Protein AF-0000000080322416 (afdb_homodimer)

Secondary structure (DSSP, 8-state):
-GGGG-SEE-EEEEEE-SSSEEEEEES-EEEEETTTTEEEEEEETT-HHHHHHHHH-EEEEE--BGGGHHHHHHHHHS-TTTS-GGGG--S-EE--SSSSSPEETTSSEEEEEEEEEEEEETTEEEEEEEEEEEEE-TTEETTEE-TTT--BEEE-SSTT-EEEB-S--B--/-GGGG-SEE-EEEEEE-SSSEEEEEES-EEEEETTTTEEEEEEETT-HHHHHHHHH-EEEEE--BGGGHHHHHHHHHS-TTTS-GGGG--S-EE--SSSSSPEETTSSEEEEEEEEEEEEETTEEEEEEEEEEEEE-TTEETTEE-TTT--BEEE-SSTT-EEEB-S--B--

Nearest PDB structures (foldseek):
  1eje-assembly1_A-2  TM=9.180E-01  e=2.761E-16  Methanothermobacter thermautotrophicus
  3zoh-assembly1_C  TM=9.288E-01  e=2.931E-14  Thermus thermophilus HB27
  2d5m-assembly1_A-2  TM=8.846E-01  e=5.107E-14  Nitratidesulfovibrio vulgaris str. 'Miyazaki F'
  3e4v-assembly1_B  TM=8.819E-01  e=1.083E-12  Methylobacillus flagellatus KT
  3fge-assembly1_A-2  TM=8.839E-01  e=1.689E-12  Shewanella frigidimarina NCIMB 400

Solvent-accessible surface area (backbone atoms only — not comparable to full-atom values): 17293 Å² total; per-residue (Å²): 119,69,35,67,67,38,50,35,49,38,33,34,39,20,18,45,30,72,92,54,50,42,57,30,44,42,54,34,55,30,59,40,22,77,55,62,41,26,34,34,39,44,35,47,67,84,40,58,58,43,57,42,28,70,72,69,38,27,32,18,46,27,33,42,38,58,92,42,38,56,43,44,48,48,29,56,73,48,58,64,79,82,37,69,49,55,76,76,36,85,69,49,77,38,80,42,91,87,47,62,16,22,34,49,68,83,30,38,26,33,37,32,23,38,55,74,47,78,44,87,32,68,52,13,36,34,39,33,23,38,56,77,45,74,50,68,40,86,46,40,59,94,38,36,49,40,47,72,84,42,45,47,25,22,33,40,52,70,83,70,38,23,28,26,51,37,60,57,74,43,67,105,118,69,36,65,67,38,50,36,50,39,33,34,39,19,17,49,30,72,92,55,50,41,58,30,42,43,55,33,56,31,59,38,22,78,55,61,41,26,33,34,40,44,35,47,65,86,40,57,56,43,56,40,28,70,73,67,38,26,31,18,48,28,34,41,38,60,92,41,38,56,44,44,48,47,30,57,72,47,58,62,78,81,37,69,48,54,77,77,38,86,69,47,78,37,80,41,90,86,46,61,15,22,35,51,69,81,29,39,28,31,38,32,24,38,55,76,46,77,42,86,32,68,50,14,36,34,38,33,22,38,55,78,45,74,50,70,38,86,46,40,59,93,37,36,50,40,48,74,84,41,45,48,25,21,33,39,53,72,83,70,36,23,29,26,52,37,60,56,75,43,66,105

Structure (mmCIF, N/CA/C/O backbone):
data_AF-0000000080322416-model_v1
#
loop_
_entity.id
_entity.type
_entity.pdbx_description
1 polymer 'Flavin reductase like domain-containing protein'
#
loop_
_atom_site.group_PDB
_atom_site.id
_atom_site.type_symbol
_atom_site.label_atom_id
_atom_site.label_alt_id
_atom_site.label_comp_id
_atom_site.label_asym_id
_atom_site.label_entity_id
_atom_site.label_seq_id
_atom_site.pdbx_PDB_ins_code
_atom_site.Cartn_x
_atom_site.Cartn_y
_atom_site.Cartn_z
_atom_site.occupancy
_atom_site.B_iso_or_equiv
_atom_site.auth_seq_id
_atom_site.auth_comp_id
_atom_site.auth_asym_id
_atom_site.auth_atom_id
_atom_site.pdbx_PDB_model_num
ATOM 1 N N . MET A 1 1 ? 0.467 1.138 -16.062 1 93.38 1 MET A N 1
ATOM 2 C CA . MET A 1 1 ? 0.912 -0.128 -15.492 1 93.38 1 MET A CA 1
ATOM 3 C C . MET A 1 1 ? 0.629 -0.172 -13.992 1 93.38 1 MET A C 1
ATOM 5 O O . MET A 1 1 ? 0.191 -1.198 -13.469 1 93.38 1 MET A O 1
ATOM 9 N N . LEU A 1 2 ? 0.622 1 -13.297 1 97.44 2 LEU A N 1
ATOM 10 C CA . LEU A 1 2 ? 0.475 1 -11.844 1 97.44 2 LEU A CA 1
ATOM 11 C C . LEU A 1 2 ? -0.996 0.958 -11.445 1 97.44 2 LEU A C 1
ATOM 13 O O . LEU A 1 2 ? -1.325 0.625 -10.305 1 97.44 2 LEU A O 1
ATOM 17 N N . GLY A 1 3 ? -1.865 1.332 -12.469 1 97.75 3 GLY A N 1
ATOM 18 C CA . GLY A 1 3 ? -3.299 1.312 -12.219 1 97.75 3 GLY A CA 1
ATOM 19 C C . GLY A 1 3 ? -3.82 -0.066 -11.859 1 97.75 3 GLY A C 1
ATOM 20 O O . GLY A 1 3 ? -4.863 -0.191 -11.211 1 97.75 3 GLY A O 1
ATOM 21 N N . TYR A 1 4 ? -3.1 -1.123 -12.172 1 98.56 4 TYR A N 1
ATOM 22 C CA . TYR A 1 4 ? -3.514 -2.502 -11.938 1 98.56 4 TYR A CA 1
ATOM 23 C C . TYR A 1 4 ? -3.406 -2.863 -10.461 1 98.56 4 TYR A C 1
ATOM 25 O O . TYR A 1 4 ? -3.916 -3.902 -10.031 1 98.56 4 TYR A O 1
ATOM 33 N N . LEU A 1 5 ? -2.801 -1.965 -9.648 1 98.75 5 LEU A N 1
ATOM 34 C CA . LEU A 1 5 ? -2.689 -2.207 -8.211 1 98.75 5 LEU A CA 1
ATOM 35 C C . LEU A 1 5 ? -3.795 -1.483 -7.449 1 98.75 5 LEU A C 1
ATOM 37 O O . LEU A 1 5 ? -3.938 -1.657 -6.238 1 98.75 5 LEU A O 1
ATOM 41 N N . TYR A 1 6 ? -4.574 -0.68 -8.07 1 98.69 6 TYR A N 1
ATOM 42 C CA . TYR A 1 6 ? -5.633 0.093 -7.434 1 98.69 6 TYR A CA 1
ATOM 43 C C . TYR A 1 6 ? -6.906 -0.733 -7.305 1 98.69 6 TYR A C 1
ATOM 45 O O . TYR A 1 6 ? -7.094 -1.717 -8.023 1 98.69 6 TYR A O 1
ATOM 53 N N . PRO A 1 7 ? -7.801 -0.233 -6.422 1 98.75 7 PRO A N 1
ATOM 54 C CA . PRO A 1 7 ? -7.793 0.948 -5.555 1 98.75 7 PRO A CA 1
ATOM 55 C C . PRO A 1 7 ? -6.809 0.823 -4.395 1 98.75 7 PRO A C 1
ATOM 57 O O . PRO A 1 7 ? -6.551 -0.285 -3.918 1 98.75 7 PRO A O 1
ATOM 60 N N . LEU A 1 8 ? -6.266 1.978 -3.918 1 98.81 8 LEU A N 1
ATOM 61 C CA . LEU A 1 8 ? -5.297 1.994 -2.828 1 98.81 8 LEU A CA 1
ATOM 62 C C . LEU A 1 8 ? -5.75 2.934 -1.715 1 98.81 8 LEU A C 1
ATOM 64 O O . LEU A 1 8 ? -6.441 3.92 -1.972 1 98.81 8 LEU A O 1
ATOM 68 N N . ARG A 1 9 ? -5.32 2.652 -0.475 1 98.81 9 ARG A N 1
ATOM 69 C CA . ARG A 1 9 ? -5.508 3.58 0.635 1 98.81 9 ARG A CA 1
ATOM 70 C C . ARG A 1 9 ? -4.84 4.918 0.347 1 98.81 9 ARG A C 1
ATOM 72 O O . ARG A 1 9 ? -3.797 4.969 -0.31 1 98.81 9 ARG A O 1
ATOM 79 N N . THR A 1 10 ? -5.488 5.941 0.848 1 98.88 10 THR A N 1
ATOM 80 C CA . THR A 1 10 ? -4.961 7.293 0.716 1 98.88 10 THR A CA 1
ATOM 81 C C . THR A 1 10 ? -4.652 7.891 2.086 1 98.88 10 THR A C 1
ATOM 83 O O . THR A 1 10 ? -5.457 7.781 3.012 1 98.88 10 THR A O 1
ATOM 86 N N . TYR A 1 11 ? -3.512 8.5 2.209 1 98.94 11 TYR A N 1
ATOM 87 C CA . TYR A 1 11 ? -3.049 9.125 3.445 1 98.94 11 TYR A CA 1
ATOM 88 C C . TYR A 1 11 ? -2.639 10.57 3.209 1 98.94 11 TYR A C 1
ATOM 90 O O . TYR A 1 11 ? -2.617 11.039 2.066 1 98.94 11 TYR A O 1
ATOM 98 N N . LEU A 1 12 ? -2.395 11.273 4.293 1 98.94 12 LEU A N 1
ATOM 99 C CA . LEU A 1 12 ? -1.693 12.555 4.266 1 98.94 12 LEU A CA 1
ATOM 100 C C . LEU A 1 12 ? -0.294 12.422 4.855 1 98.94 12 LEU A C 1
ATOM 102 O O . LEU A 1 12 ? -0.135 11.969 5.992 1 98.94 12 LEU A O 1
ATOM 106 N N . VAL A 1 13 ? 0.703 12.727 4.043 1 98.94 13 VAL A N 1
ATOM 107 C CA . VAL A 1 13 ? 2.074 12.859 4.523 1 98.94 13 VAL A CA 1
ATOM 108 C C . VAL A 1 13 ? 2.342 14.305 4.945 1 98.94 13 VAL A C 1
ATOM 110 O O . VAL A 1 13 ? 2.113 15.234 4.168 1 98.94 13 VAL A O 1
ATOM 113 N N . VAL A 1 14 ? 2.789 14.492 6.16 1 98.88 14 VAL A N 1
ATOM 114 C CA . VAL A 1 14 ? 3.076 15.852 6.625 1 98.88 14 VAL A CA 1
ATOM 115 C C . VAL A 1 14 ? 4.574 16 6.887 1 98.88 14 VAL A C 1
ATOM 117 O O . VAL A 1 14 ? 5.168 15.188 7.605 1 98.88 14 VAL A O 1
ATOM 120 N N . ALA A 1 15 ? 5.18 16.922 6.289 1 98.62 15 ALA A N 1
ATOM 121 C CA . ALA A 1 15 ? 6.566 17.328 6.508 1 98.62 15 ALA A CA 1
ATOM 122 C C . ALA A 1 15 ? 6.633 18.781 7.008 1 98.62 15 ALA A C 1
ATOM 124 O O . ALA A 1 15 ? 5.605 19.453 7.133 1 98.62 15 ALA A O 1
ATOM 125 N N . GLY A 1 16 ? 7.812 19.266 7.355 1 97.94 16 GLY A N 1
ATOM 126 C CA . GLY A 1 16 ? 7.992 20.625 7.852 1 97.94 16 GLY A CA 1
ATOM 127 C C . GLY A 1 16 ? 7.832 20.734 9.359 1 97.94 16 GLY A C 1
ATOM 128 O O . GLY A 1 16 ? 8.203 19.812 10.094 1 97.94 16 GLY A O 1
ATOM 129 N N . THR A 1 17 ? 7.418 22 9.781 1 98.06 17 THR A N 1
ATOM 130 C CA . THR A 1 17 ? 7.273 22.297 11.195 1 98.06 17 THR A CA 1
ATOM 131 C C . THR A 1 17 ? 5.875 22.828 11.5 1 98.06 17 THR A C 1
ATOM 133 O O . THR A 1 17 ? 5.078 23.047 10.586 1 98.06 17 THR A O 1
ATOM 136 N N . ILE A 1 18 ? 5.637 22.938 12.836 1 98 18 ILE A N 1
ATOM 137 C CA . ILE A 1 18 ? 4.32 23.406 13.25 1 98 18 ILE A CA 1
ATOM 138 C C . ILE A 1 18 ? 4.098 24.828 12.711 1 98 18 ILE A C 1
ATOM 140 O O . ILE A 1 18 ? 2.971 25.188 12.367 1 98 18 ILE A O 1
ATOM 144 N N . GLU A 1 19 ? 5.16 25.641 12.547 1 96.56 19 GLU A N 1
ATOM 145 C CA . GLU A 1 19 ? 5.059 27 12.031 1 96.56 19 GLU A CA 1
ATOM 146 C C . GLU A 1 19 ? 4.84 27 10.516 1 96.56 19 GLU A C 1
ATOM 148 O O . GLU A 1 19 ? 4.223 27.922 9.977 1 96.56 19 GLU A O 1
ATOM 153 N N . ASN A 1 20 ? 5.363 25.969 9.812 1 96.5 20 ASN A N 1
ATOM 154 C CA . ASN A 1 20 ? 5.262 25.844 8.359 1 96.5 20 ASN A CA 1
ATOM 155 C C . ASN A 1 20 ? 4.984 24.406 7.938 1 96.5 20 ASN A C 1
ATOM 157 O O . ASN A 1 20 ? 5.828 23.766 7.312 1 96.5 20 ASN A O 1
ATOM 161 N N . PRO A 1 21 ? 3.73 23.969 8.266 1 97.81 21 PRO A N 1
ATOM 162 C CA . PRO A 1 21 ? 3.395 22.594 7.887 1 97.81 21 PRO A CA 1
ATOM 163 C C . PRO A 1 21 ? 3.258 22.422 6.375 1 97.81 21 PRO A C 1
ATOM 165 O O . PRO A 1 21 ? 2.756 23.312 5.691 1 97.81 21 PRO A O 1
ATOM 168 N N . ASN A 1 22 ? 3.713 21.297 5.809 1 97.69 22 ASN A N 1
ATOM 169 C CA . ASN A 1 22 ? 3.568 20.938 4.402 1 97.69 22 ASN A CA 1
ATOM 170 C C . ASN A 1 22 ? 2.922 19.562 4.238 1 97.69 22 ASN A C 1
ATOM 172 O O . ASN A 1 22 ? 3.617 18.562 4.113 1 97.69 22 ASN A O 1
ATOM 176 N N . PRO A 1 23 ? 1.613 19.516 4.137 1 98.38 23 PRO A N 1
ATOM 177 C CA . PRO A 1 23 ? 0.909 18.266 3.896 1 98.38 23 PRO A CA 1
ATOM 178 C C . PRO A 1 23 ? 0.879 17.875 2.42 1 98.38 23 PRO A C 1
ATOM 180 O O . PRO A 1 23 ? 0.892 18.75 1.549 1 98.38 23 PRO A O 1
ATOM 183 N N . MET A 1 24 ? 0.845 16.578 2.148 1 97.94 24 MET A N 1
ATOM 184 C CA . MET A 1 24 ? 0.665 16.047 0.805 1 97.94 24 MET A CA 1
ATOM 185 C C . MET A 1 24 ? -0.16 14.758 0.842 1 97.94 24 MET A C 1
ATOM 187 O O . MET A 1 24 ? 0.008 13.93 1.741 1 97.94 24 MET A O 1
ATOM 191 N N . THR A 1 25 ? -1.046 14.68 -0.118 1 98.38 25 THR A N 1
ATOM 192 C CA . THR A 1 25 ? -1.778 13.43 -0.284 1 98.38 25 THR A CA 1
ATOM 193 C C . THR A 1 25 ? -0.889 12.359 -0.915 1 98.38 25 THR A C 1
ATOM 195 O O . THR A 1 25 ? -0.143 12.641 -1.854 1 98.38 25 THR A O 1
ATOM 198 N N . ALA A 1 26 ? -0.917 11.164 -0.393 1 98.56 26 ALA A N 1
ATOM 199 C CA . ALA A 1 26 ? -0.119 10.062 -0.924 1 98.56 26 ALA A CA 1
ATOM 200 C C . ALA A 1 26 ? -0.879 8.742 -0.837 1 98.56 26 ALA A C 1
ATOM 202 O O . ALA A 1 26 ? -1.434 8.406 0.212 1 98.56 26 ALA A O 1
ATOM 203 N N . ASP A 1 27 ? -0.851 8.016 -1.919 1 98.69 27 ASP A N 1
ATOM 204 C CA . ASP A 1 27 ? -1.398 6.66 -1.962 1 98.69 27 ASP A CA 1
ATOM 205 C C . ASP A 1 27 ? -0.302 5.617 -1.752 1 98.69 27 ASP A C 1
ATOM 207 O O . ASP A 1 27 ? -0.587 4.477 -1.39 1 98.69 27 ASP A O 1
ATOM 211 N N . TRP A 1 28 ? 0.905 5.973 -2.023 1 98.88 28 TRP A N 1
ATOM 212 C CA . TRP A 1 28 ? 1.997 5.008 -2.121 1 98.88 28 TRP A CA 1
ATOM 213 C C . TRP A 1 28 ? 2.734 4.887 -0.792 1 98.88 28 TRP A C 1
ATOM 215 O O . TRP A 1 28 ? 3.91 5.238 -0.691 1 98.88 28 TRP A O 1
ATOM 225 N N . VAL A 1 29 ? 2.02 4.367 0.205 1 98.94 29 VAL A N 1
ATOM 226 C CA . VAL A 1 29 ? 2.447 4.09 1.572 1 98.94 29 VAL A CA 1
ATOM 227 C C . VAL A 1 29 ? 2.297 2.602 1.869 1 98.94 29 VAL A C 1
ATOM 229 O O . VAL A 1 29 ? 1.323 1.973 1.448 1 98.94 29 VAL A O 1
ATOM 232 N N . VAL A 1 30 ? 3.299 2.039 2.594 1 98.94 30 VAL A N 1
ATOM 233 C CA . VAL A 1 30 ? 3.234 0.598 2.814 1 98.94 30 VAL A CA 1
ATOM 234 C C . VAL A 1 30 ? 3.924 0.246 4.133 1 98.94 30 VAL A C 1
ATOM 236 O O . VAL A 1 30 ? 4.938 0.85 4.488 1 98.94 30 VAL A O 1
ATOM 239 N N . PRO A 1 31 ? 3.328 -0.696 4.953 1 98.88 31 PRO A N 1
ATOM 240 C CA . PRO A 1 31 ? 4.125 -1.253 6.047 1 98.88 31 PRO A CA 1
ATOM 241 C C . PRO A 1 31 ? 5.367 -1.994 5.555 1 98.88 31 PRO A C 1
ATOM 243 O O . PRO A 1 31 ? 5.363 -2.543 4.449 1 98.88 31 PRO A O 1
ATOM 246 N N . LEU A 1 32 ? 6.441 -2.035 6.469 1 98.88 32 LEU A N 1
ATOM 247 C CA . LEU A 1 32 ? 7.695 -2.621 6.012 1 98.88 32 LEU A CA 1
ATOM 248 C C . LEU A 1 32 ? 8.242 -3.602 7.043 1 98.88 32 LEU A C 1
ATOM 250 O O . LEU A 1 32 ? 9.055 -4.465 6.711 1 98.88 32 LEU A O 1
ATOM 254 N N . SER A 1 33 ? 7.863 -3.393 8.32 1 98.88 33 SER A N 1
ATOM 255 C CA . SER A 1 33 ? 8.445 -4.203 9.383 1 98.88 33 SER A CA 1
ATOM 256 C C . SER A 1 33 ? 7.59 -4.152 10.648 1 98.88 33 SER A C 1
ATOM 258 O O . SER A 1 33 ? 7.082 -3.092 11.016 1 98.88 33 SER A O 1
ATOM 260 N N . PHE A 1 34 ? 7.504 -5.293 11.312 1 98.25 34 PHE A N 1
ATOM 261 C CA . PHE A 1 34 ? 6.867 -5.336 12.625 1 98.25 34 PHE A CA 1
ATOM 262 C C . PHE A 1 34 ? 7.836 -4.891 13.711 1 98.25 34 PHE A C 1
ATOM 264 O O . PHE A 1 34 ? 7.457 -4.168 14.633 1 98.25 34 PHE A O 1
ATOM 271 N N . ASN A 1 35 ? 9.047 -5.359 13.516 1 98.25 35 ASN A N 1
ATOM 272 C CA . ASN A 1 35 ? 10.062 -5.094 14.531 1 98.25 35 ASN A CA 1
ATOM 273 C C . ASN A 1 35 ? 11.406 -4.738 13.898 1 98.25 35 ASN A C 1
ATOM 275 O O . ASN A 1 35 ? 12.102 -5.609 13.367 1 98.25 35 ASN A O 1
ATOM 279 N N . PRO A 1 36 ? 11.883 -3.484 14.148 1 98.56 36 PRO A N 1
ATOM 280 C CA . PRO A 1 36 ? 11.086 -2.357 14.641 1 98.56 36 PRO A CA 1
ATOM 281 C C . PRO A 1 36 ? 9.922 -2.014 13.711 1 98.56 36 PRO A C 1
ATOM 283 O O . PRO A 1 36 ? 9.938 -2.383 12.531 1 98.56 36 PRO A O 1
ATOM 286 N N . PRO A 1 37 ? 8.906 -1.354 14.258 1 98.88 37 PRO A N 1
ATOM 287 C CA . PRO A 1 37 ? 7.801 -0.952 13.383 1 98.88 37 PRO A CA 1
ATOM 288 C C . PRO A 1 37 ? 8.211 0.101 12.359 1 98.88 37 PRO A C 1
ATOM 290 O O . PRO A 1 37 ? 8.672 1.184 12.727 1 98.88 37 PRO A O 1
ATOM 293 N N . MET A 1 38 ? 8.102 -0.245 11.055 1 98.94 38 MET A N 1
ATOM 294 C CA . MET A 1 38 ? 8.523 0.643 9.969 1 98.94 38 MET A CA 1
ATOM 295 C C . MET A 1 38 ? 7.457 0.706 8.883 1 98.94 38 MET A C 1
ATOM 297 O O . MET A 1 38 ? 6.691 -0.244 8.695 1 98.94 38 MET A O 1
ATOM 301 N N . LEU A 1 39 ? 7.406 1.813 8.227 1 98.94 39 LEU A N 1
ATOM 302 C CA . LEU A 1 39 ? 6.629 1.992 7 1 98.94 39 LEU A CA 1
ATOM 303 C C . LEU A 1 39 ? 7.445 2.732 5.945 1 98.94 39 LEU A C 1
ATOM 305 O O . LEU A 1 39 ? 8.531 3.24 6.234 1 98.94 39 LEU A O 1
ATOM 309 N N . GLY A 1 40 ? 6.973 2.658 4.715 1 98.94 40 GLY A N 1
ATOM 310 C CA . GLY A 1 40 ? 7.586 3.402 3.625 1 98.94 40 GLY A CA 1
ATOM 311 C C . GLY A 1 40 ? 6.598 4.273 2.871 1 98.94 40 GLY A C 1
ATOM 312 O O . GLY A 1 40 ? 5.395 4.008 2.877 1 98.94 40 GLY A O 1
ATOM 313 N N . VAL A 1 41 ? 7.121 5.297 2.264 1 98.94 41 VAL A N 1
ATOM 314 C CA . VAL A 1 41 ? 6.32 6.172 1.41 1 98.94 41 VAL A CA 1
ATOM 315 C C . VAL A 1 41 ? 7.145 6.605 0.198 1 98.94 41 VAL A C 1
ATOM 317 O O . VAL A 1 41 ? 8.305 7.004 0.337 1 98.94 41 VAL A O 1
ATOM 320 N N . ALA A 1 42 ? 6.594 6.457 -1.003 1 98.94 42 ALA A N 1
ATOM 321 C CA . ALA A 1 42 ? 7.238 6.922 -2.229 1 98.94 42 ALA A CA 1
ATOM 322 C C . ALA A 1 42 ? 6.816 8.352 -2.559 1 98.94 42 ALA A C 1
ATOM 324 O O . ALA A 1 42 ? 5.629 8.633 -2.73 1 98.94 42 ALA A O 1
ATOM 325 N N . ILE A 1 43 ? 7.785 9.211 -2.646 1 98.81 43 ILE A N 1
ATOM 326 C CA . ILE A 1 43 ? 7.527 10.617 -2.91 1 98.81 43 ILE A CA 1
ATOM 327 C C . ILE A 1 43 ? 8.195 11.031 -4.219 1 98.81 43 ILE A C 1
ATOM 329 O O . ILE A 1 43 ? 9.398 10.805 -4.41 1 98.81 43 ILE A O 1
ATOM 333 N N . GLY A 1 44 ? 7.406 11.602 -5.137 1 98.31 44 GLY A N 1
ATOM 334 C CA . GLY A 1 44 ? 7.973 12.07 -6.391 1 98.31 44 GLY A CA 1
ATOM 335 C C . GLY A 1 44 ? 9.18 12.969 -6.203 1 98.31 44 GLY A C 1
ATOM 336 O O . GLY A 1 44 ? 9.203 13.812 -5.305 1 98.31 44 GLY A O 1
ATOM 337 N N . LYS A 1 45 ? 10.141 12.828 -7.047 1 97.81 45 LYS A N 1
ATOM 338 C CA . LYS A 1 45 ? 11.406 13.547 -6.918 1 97.81 45 LYS A CA 1
ATOM 339 C C . LYS A 1 45 ? 11.203 15.055 -7.047 1 97.81 45 LYS A C 1
ATOM 341 O O . LYS A 1 45 ? 11.961 15.844 -6.473 1 97.81 45 LYS A O 1
ATOM 346 N N . THR A 1 46 ? 10.188 15.477 -7.73 1 95.75 46 THR A N 1
ATOM 347 C CA . THR A 1 46 ? 9.992 16.891 -8.016 1 95.75 46 THR A CA 1
ATOM 348 C C . THR A 1 46 ? 9.164 17.562 -6.918 1 95.75 46 THR A C 1
ATOM 350 O O . THR A 1 46 ? 8.969 18.781 -6.934 1 95.75 46 THR A O 1
ATOM 353 N N . ARG A 1 47 ? 8.664 16.781 -5.969 1 95.25 47 ARG A N 1
ATOM 354 C CA . ARG A 1 47 ? 7.785 17.328 -4.941 1 95.25 47 ARG A CA 1
ATOM 355 C C . ARG A 1 47 ? 8.578 18.109 -3.896 1 95.25 47 ARG A C 1
ATOM 357 O O . ARG A 1 47 ? 9.672 17.703 -3.51 1 95.25 47 ARG A O 1
ATOM 364 N N . HIS A 1 48 ? 7.992 19.203 -3.451 1 95.5 48 HIS A N 1
ATOM 365 C CA . HIS A 1 48 ? 8.555 19.984 -2.354 1 95.5 48 HIS A CA 1
ATOM 366 C C . HIS A 1 48 ? 8.68 19.141 -1.089 1 95.5 48 HIS A C 1
ATOM 368 O O . HIS A 1 48 ? 9.656 19.266 -0.346 1 95.5 48 HIS A O 1
ATOM 374 N N . THR A 1 49 ? 7.719 18.312 -0.806 1 97 49 THR A N 1
ATOM 375 C CA . THR A 1 49 ? 7.695 17.422 0.347 1 97 49 THR A CA 1
ATOM 376 C C . THR A 1 49 ? 8.969 16.578 0.403 1 97 49 THR A C 1
ATOM 378 O O . THR A 1 49 ? 9.523 16.359 1.479 1 97 49 THR A O 1
ATOM 381 N N . ARG A 1 50 ? 9.391 16.109 -0.76 1 97.69 50 ARG A N 1
ATOM 382 C CA . ARG A 1 50 ? 10.594 15.289 -0.846 1 97.69 50 ARG A CA 1
ATOM 383 C C . ARG A 1 50 ? 11.789 16.016 -0.236 1 97.69 50 ARG A C 1
ATOM 385 O O . ARG A 1 50 ? 12.508 15.445 0.592 1 97.69 50 ARG A O 1
ATOM 392 N N . LYS A 1 51 ? 12.016 17.25 -0.581 1 97.06 51 LYS A N 1
ATOM 393 C CA . LYS A 1 51 ? 13.141 18.047 -0.089 1 97.06 51 LYS A CA 1
ATOM 394 C C . LYS A 1 51 ? 13.062 18.234 1.425 1 97.06 51 LYS A C 1
ATOM 396 O O . LYS A 1 51 ? 14.07 18.109 2.121 1 97.06 51 LYS A O 1
ATOM 401 N N . LEU A 1 52 ? 11.891 18.531 1.935 1 97.56 52 LEU A N 1
ATOM 402 C CA . LEU A 1 52 ? 11.703 18.75 3.361 1 97.56 52 LEU A CA 1
ATOM 403 C C . LEU A 1 52 ? 12.023 17.5 4.164 1 97.56 52 LEU A C 1
ATOM 405 O O . LEU A 1 52 ? 12.695 17.562 5.195 1 97.56 52 LEU A O 1
ATOM 409 N N . ILE A 1 53 ? 11.516 16.328 3.701 1 98.75 53 ILE A N 1
ATOM 410 C CA . ILE A 1 53 ? 11.742 15.07 4.406 1 98.75 53 ILE A CA 1
ATOM 411 C C . ILE A 1 53 ? 13.234 14.727 4.371 1 98.75 53 ILE A C 1
ATOM 413 O O . ILE A 1 53 ? 13.789 14.234 5.359 1 98.75 53 ILE A O 1
ATOM 417 N N . GLU A 1 54 ? 13.844 14.945 3.232 1 98.19 54 GLU A N 1
ATOM 418 C CA . GLU A 1 54 ? 15.273 14.68 3.104 1 98.19 54 GLU A CA 1
ATOM 419 C C . GLU A 1 54 ? 16.078 15.531 4.082 1 98.19 54 GLU A C 1
ATOM 421 O O . GLU A 1 54 ? 17.078 15.07 4.633 1 98.19 54 GLU A O 1
ATOM 426 N N . GLU A 1 55 ? 15.703 16.734 4.273 1 97.81 55 GLU A N 1
ATOM 427 C CA . GLU A 1 55 ? 16.422 17.672 5.129 1 97.81 55 GLU A CA 1
ATOM 428 C C . GLU A 1 55 ? 16.141 17.406 6.605 1 97.81 55 GLU A C 1
ATOM 430 O O . GLU A 1 55 ? 17.062 17.375 7.426 1 97.81 55 GLU A O 1
ATOM 435 N N . GLN A 1 56 ? 14.875 17.203 6.953 1 98.19 56 GLN A N 1
ATOM 436 C CA . GLN A 1 56 ? 14.43 17.125 8.344 1 98.19 56 GLN A CA 1
ATOM 437 C C . GLN A 1 56 ? 14.555 15.695 8.875 1 98.19 56 GLN A C 1
ATOM 439 O O . GLN A 1 56 ? 14.57 15.484 10.094 1 98.19 56 GLN A O 1
ATOM 444 N N . LYS A 1 57 ? 14.484 14.758 8.055 1 98.81 57 LYS A N 1
ATOM 445 C CA . LYS A 1 57 ? 14.648 13.336 8.344 1 98.81 57 LYS A CA 1
ATOM 446 C C . LYS A 1 57 ? 13.5 12.82 9.219 1 98.81 57 LYS A C 1
ATOM 448 O O . LYS A 1 57 ? 13.703 11.93 10.039 1 98.81 57 LYS A O 1
ATOM 453 N N . ASP A 1 58 ? 12.391 13.414 9.141 1 98.94 58 ASP A N 1
ATOM 454 C CA . ASP A 1 58 ? 11.188 12.914 9.797 1 98.94 58 ASP A CA 1
ATOM 455 C C . ASP A 1 58 ? 9.938 13.328 9.023 1 98.94 58 ASP A C 1
ATOM 457 O O . ASP A 1 58 ? 10 14.172 8.133 1 98.94 58 ASP A O 1
ATOM 461 N N . PHE A 1 59 ? 8.828 12.727 9.172 1 98.94 59 PHE A N 1
ATOM 462 C CA . PHE A 1 59 ? 7.52 13.008 8.602 1 98.94 59 PHE A CA 1
ATOM 463 C C . PHE A 1 59 ? 6.418 12.328 9.398 1 98.94 59 PHE A C 1
ATOM 465 O O . PHE A 1 59 ? 6.699 11.516 10.281 1 98.94 59 PHE A O 1
ATOM 472 N N . VAL A 1 60 ? 5.23 12.688 9.172 1 99 60 VAL A N 1
ATOM 473 C CA . VAL A 1 60 ? 4.055 12.062 9.773 1 99 60 VAL A CA 1
ATOM 474 C C . VAL A 1 60 ? 3.164 11.477 8.672 1 99 60 VAL A C 1
ATOM 476 O O . VAL A 1 60 ? 2.971 12.102 7.629 1 99 60 VAL A O 1
ATOM 479 N N . ILE A 1 61 ? 2.707 10.289 8.836 1 99 61 ILE A N 1
ATOM 480 C CA . ILE A 1 61 ? 1.603 9.75 8.055 1 99 61 ILE A CA 1
ATOM 481 C C . ILE A 1 61 ? 0.297 9.898 8.828 1 99 61 ILE A C 1
ATOM 483 O O . ILE A 1 61 ? 0.134 9.305 9.898 1 99 61 ILE A O 1
ATOM 487 N N . ALA A 1 62 ? -0.604 10.68 8.352 1 99 62 ALA A N 1
ATOM 488 C CA . ALA A 1 62 ? -1.908 10.914 8.969 1 99 62 ALA A CA 1
ATOM 489 C C . ALA A 1 62 ? -3.012 10.188 8.203 1 99 62 ALA A C 1
ATOM 491 O O . ALA A 1 62 ? -3.008 10.164 6.969 1 99 62 ALA A O 1
ATOM 492 N N . VAL A 1 63 ? -3.959 9.594 8.945 1 98.94 63 VAL A N 1
ATOM 493 C CA . VAL A 1 63 ? -4.949 8.695 8.352 1 98.94 63 VAL A CA 1
ATOM 494 C C . VAL A 1 63 ? -6.293 9.414 8.258 1 98.94 63 VAL A C 1
ATOM 496 O O . VAL A 1 63 ? -6.988 9.586 9.258 1 98.94 63 VAL A O 1
ATOM 499 N N . PRO A 1 64 ? -6.695 9.797 7.07 1 98.88 64 PRO A N 1
ATOM 500 C CA . PRO A 1 64 ? -7.992 10.453 6.895 1 98.88 64 PRO A CA 1
ATOM 501 C C . PRO A 1 64 ? -9.125 9.461 6.652 1 98.88 64 PRO A C 1
ATOM 503 O O . PRO A 1 64 ? -8.883 8.312 6.281 1 98.88 64 PRO A O 1
ATOM 506 N N . THR A 1 65 ? -10.328 9.938 6.945 1 98.81 65 THR A N 1
ATOM 507 C CA . THR A 1 65 ? -11.555 9.297 6.484 1 98.81 65 THR A CA 1
ATOM 508 C C . THR A 1 65 ? -12.258 10.156 5.438 1 98.81 65 THR A C 1
ATOM 510 O O . THR A 1 65 ? -11.758 11.219 5.062 1 98.81 65 THR A O 1
ATOM 513 N N . VAL A 1 66 ? -13.375 9.672 4.93 1 98.69 66 VAL A N 1
ATOM 514 C CA . VAL A 1 66 ? -14.039 10.312 3.801 1 98.69 66 VAL A CA 1
ATOM 515 C C . VAL A 1 66 ? -14.469 11.719 4.188 1 98.69 66 VAL A C 1
ATOM 517 O O . VAL A 1 66 ? -14.633 12.586 3.324 1 98.69 66 VAL A O 1
ATOM 520 N N . GLU A 1 67 ? -14.609 11.992 5.492 1 98.38 67 GLU A N 1
ATOM 521 C CA . GLU A 1 67 ? -15.008 13.312 5.969 1 98.38 67 GLU A CA 1
ATOM 522 C C . GLU A 1 67 ? -13.953 14.359 5.629 1 98.38 67 GLU A C 1
ATOM 524 O O . GLU A 1 67 ? -14.258 15.555 5.59 1 98.38 67 GLU A O 1
ATOM 529 N N . LEU A 1 68 ? -12.727 13.914 5.363 1 98.75 68 LEU A N 1
ATOM 530 C CA . LEU A 1 68 ? -11.641 14.844 5.09 1 98.75 68 LEU A CA 1
ATOM 531 C C . LEU A 1 68 ? -11.305 14.867 3.602 1 98.75 68 LEU A C 1
ATOM 533 O O . LEU A 1 68 ? -10.227 15.32 3.209 1 98.75 68 LEU A O 1
ATOM 537 N N . LEU A 1 69 ? -12.188 14.414 2.764 1 98.81 69 LEU A N 1
ATOM 538 C CA . LEU A 1 69 ? -11.922 14.242 1.34 1 98.81 69 LEU A CA 1
ATOM 539 C C . LEU A 1 69 ? -11.516 15.57 0.704 1 98.81 69 LEU A C 1
ATOM 541 O O . LEU A 1 69 ? -10.578 15.617 -0.096 1 98.81 69 LEU A O 1
ATOM 545 N N . LYS A 1 70 ? -12.18 16.656 1.021 1 98.25 70 LYS A N 1
ATOM 546 C CA . LYS A 1 70 ? -11.844 17.953 0.448 1 98.25 70 LYS A CA 1
ATOM 547 C C . LYS A 1 70 ? -10.414 18.359 0.805 1 98.25 70 LYS A C 1
ATOM 549 O O . LYS A 1 70 ? -9.672 18.828 -0.052 1 98.25 70 LYS A O 1
ATOM 554 N N . ASP A 1 71 ? -10.039 18.188 2.023 1 98.62 71 ASP A N 1
ATOM 555 C CA . ASP A 1 71 ? -8.695 18.531 2.475 1 98.62 71 ASP A CA 1
ATOM 556 C C . ASP A 1 71 ? -7.645 17.641 1.816 1 98.62 71 ASP A C 1
ATOM 558 O O . ASP A 1 71 ? -6.566 18.109 1.444 1 98.62 71 ASP A O 1
ATOM 562 N N . VAL A 1 72 ? -8 16.375 1.693 1 98.62 72 VAL A N 1
ATOM 563 C CA . VAL A 1 72 ? -7.109 15.43 1.026 1 98.62 72 VAL A CA 1
ATOM 564 C C . VAL A 1 72 ? -6.871 15.875 -0.415 1 98.62 72 VAL A C 1
ATOM 566 O O . VAL A 1 72 ? -5.738 15.844 -0.902 1 98.62 72 VAL A O 1
ATOM 569 N N . TRP A 1 73 ? -7.887 16.297 -1.065 1 98.19 73 TRP A N 1
ATOM 570 C CA . TRP A 1 73 ? -7.781 16.75 -2.447 1 98.19 73 TRP A CA 1
ATOM 571 C C . TRP A 1 73 ? -6.914 18 -2.541 1 98.19 73 TRP A C 1
ATOM 573 O O . TRP A 1 73 ? -6.043 18.109 -3.408 1 98.19 73 TRP A O 1
ATOM 583 N N . VAL A 1 74 ? -7.113 18.922 -1.652 1 97.38 74 VAL A N 1
ATOM 584 C CA . VAL A 1 74 ? -6.336 20.156 -1.627 1 97.38 74 VAL A CA 1
ATOM 585 C C . VAL A 1 74 ? -4.855 19.828 -1.429 1 97.38 74 VAL A C 1
ATOM 587 O O . VAL A 1 74 ? -4 20.312 -2.17 1 97.38 74 VAL A O 1
ATOM 590 N N . ALA A 1 75 ? -4.555 18.953 -0.511 1 97.5 75 ALA A N 1
ATOM 591 C CA . ALA A 1 75 ? -3.176 18.578 -0.198 1 97.5 75 ALA A CA 1
ATOM 592 C C . ALA A 1 75 ? -2.508 17.891 -1.382 1 97.5 75 ALA A C 1
ATOM 594 O O . ALA A 1 75 ? -1.283 17.922 -1.516 1 97.5 75 ALA A O 1
ATOM 595 N N . GLY A 1 76 ? -3.316 17.234 -2.229 1 96.44 76 GLY A N 1
ATOM 596 C CA . GLY A 1 76 ? -2.777 16.453 -3.336 1 96.44 76 GLY A CA 1
ATOM 597 C C . GLY A 1 76 ? -2.693 17.25 -4.629 1 96.44 76 GLY A C 1
ATOM 598 O O . GLY A 1 76 ? -2.041 16.812 -5.582 1 96.44 76 GLY A O 1
ATOM 599 N N . THR A 1 77 ? -3.305 18.422 -4.707 1 94.69 77 THR A N 1
ATOM 600 C CA . THR A 1 77 ? -3.414 19.094 -5.996 1 94.69 77 THR A CA 1
ATOM 601 C C . THR A 1 77 ? -2.773 20.484 -5.945 1 94.69 77 THR A C 1
ATOM 603 O O . THR A 1 77 ? -2.484 21.078 -6.984 1 94.69 77 THR A O 1
ATOM 606 N N . VAL A 1 78 ? -2.551 20.969 -4.801 1 87.25 78 VAL A N 1
ATOM 607 C CA . VAL A 1 78 ? -1.885 22.266 -4.637 1 87.25 78 VAL A CA 1
ATOM 608 C C . VAL A 1 78 ? -0.407 22.031 -4.324 1 87.25 78 VAL A C 1
ATOM 610 O O . VAL A 1 78 ? -0.06 21.188 -3.506 1 87.25 78 VAL A O 1
ATOM 613 N N . SER A 1 79 ? 0.449 22.828 -5 1 84 79 SER A N 1
ATOM 614 C CA . SER A 1 79 ? 1.88 22.688 -4.75 1 84 79 SER A CA 1
ATOM 615 C C . SER A 1 79 ? 2.318 23.547 -3.57 1 84 79 SER A C 1
ATOM 617 O O . SER A 1 79 ? 2.061 24.75 -3.547 1 84 79 SER A O 1
ATOM 619 N N . GLY A 1 80 ? 2.963 22.969 -2.688 1 80.38 80 GLY A N 1
ATOM 620 C CA . GLY A 1 80 ? 3.492 23.672 -1.534 1 80.38 80 GLY A CA 1
ATOM 621 C C . GLY A 1 80 ? 4.676 24.562 -1.871 1 80.38 80 GLY A C 1
ATOM 622 O O . GLY A 1 80 ? 5.086 25.391 -1.062 1 80.38 80 GLY A O 1
ATOM 623 N N . ALA A 1 81 ? 5.203 24.359 -3.014 1 82.5 81 ALA A N 1
ATOM 624 C CA . ALA A 1 81 ? 6.344 25.156 -3.439 1 82.5 81 ALA A CA 1
ATOM 625 C C . ALA A 1 81 ? 5.902 26.578 -3.801 1 82.5 81 ALA A C 1
ATOM 627 O O . ALA A 1 81 ? 6.699 27.516 -3.727 1 82.5 81 ALA A O 1
ATOM 628 N N . LYS A 1 82 ? 4.699 26.719 -4.141 1 81.88 82 LYS A N 1
ATOM 629 C CA . LYS A 1 82 ? 4.223 28 -4.652 1 81.88 82 LYS A CA 1
ATOM 630 C C . LYS A 1 82 ? 3.336 28.703 -3.633 1 81.88 82 LYS A C 1
ATOM 632 O O . LYS A 1 82 ? 3.223 29.922 -3.645 1 81.88 82 LYS A O 1
ATOM 637 N N . GLU A 1 83 ? 2.74 27.859 -2.799 1 82.62 83 GLU A N 1
ATOM 638 C CA . GLU A 1 83 ? 1.814 28.406 -1.81 1 82.62 83 GLU A CA 1
ATOM 639 C C . GLU A 1 83 ? 1.738 27.516 -0.576 1 82.62 83 GLU A C 1
ATOM 641 O O . GLU A 1 83 ? 2.086 26.328 -0.636 1 82.62 83 GLU A O 1
ATOM 646 N N . ARG A 1 84 ? 1.332 28.203 0.462 1 88.38 84 ARG A N 1
ATOM 647 C CA . ARG A 1 84 ? 1.12 27.453 1.69 1 88.38 84 ARG A CA 1
ATOM 648 C C . ARG A 1 84 ? -0.207 26.703 1.647 1 88.38 84 ARG A C 1
ATOM 650 O O . ARG A 1 84 ? -1.243 27.234 2.041 1 88.38 84 ARG A O 1
ATOM 657 N N . LYS A 1 85 ? -0.147 25.469 1.195 1 89.12 85 LYS A N 1
ATOM 658 C CA . LYS A 1 85 ? -1.367 24.688 0.999 1 89.12 85 LYS A CA 1
ATOM 659 C C . LYS A 1 85 ? -2.086 24.453 2.324 1 89.12 85 LYS A C 1
ATOM 661 O O . LYS A 1 85 ? -3.309 24.297 2.352 1 89.12 85 LYS A O 1
ATOM 666 N N . ALA A 1 86 ? -1.345 24.531 3.412 1 91.88 86 ALA A N 1
ATOM 667 C CA . ALA A 1 86 ? -1.942 24.359 4.734 1 91.88 86 ALA A CA 1
ATOM 668 C C . ALA A 1 86 ? -3.02 25.406 4.988 1 91.88 86 ALA A C 1
ATOM 670 O O . ALA A 1 86 ? -4.016 25.125 5.66 1 91.88 86 ALA A O 1
ATOM 671 N N . ASP A 1 87 ? -2.859 26.516 4.402 1 92.31 87 ASP A N 1
ATOM 672 C CA . ASP A 1 87 ? -3.787 27.625 4.598 1 92.31 87 ASP A CA 1
ATOM 673 C C . ASP A 1 87 ? -5.105 27.375 3.869 1 92.31 87 ASP A C 1
ATOM 675 O O . ASP A 1 87 ? -6.105 28.047 4.141 1 92.31 87 ASP A O 1
ATOM 679 N N . LYS A 1 88 ? -5.141 26.484 2.98 1 94.69 88 LYS A N 1
ATOM 680 C CA . LYS A 1 88 ? -6.332 26.188 2.189 1 94.69 88 LYS A CA 1
ATOM 681 C C . LYS A 1 88 ? -7.074 24.969 2.738 1 94.69 88 LYS A C 1
ATOM 683 O O . LYS A 1 88 ? -8.125 24.594 2.219 1 94.69 88 LYS A O 1
ATOM 688 N N . MET A 1 89 ? -6.48 24.406 3.707 1 97.12 89 MET A N 1
ATOM 689 C CA . MET A 1 89 ? -7.09 23.234 4.336 1 97.12 89 MET A CA 1
ATOM 690 C C . MET A 1 89 ? -7.891 23.641 5.57 1 97.12 89 MET A C 1
ATOM 692 O O . MET A 1 89 ? -7.66 24.703 6.145 1 97.12 89 MET A O 1
ATOM 696 N N . SER A 1 90 ? -8.828 22.812 5.945 1 97.94 90 SER A N 1
ATOM 697 C CA . SER A 1 90 ? -9.688 23.109 7.086 1 97.94 90 SER A CA 1
ATOM 698 C C . SER A 1 90 ? -9.242 22.328 8.328 1 97.94 90 SER A C 1
ATOM 700 O O . SER A 1 90 ? -9.852 22.469 9.391 1 97.94 90 SER A O 1
ATOM 702 N N . VAL A 1 91 ? -8.219 21.609 8.203 1 98.62 91 VAL A N 1
ATOM 703 C CA . VAL A 1 91 ? -7.75 20.766 9.305 1 98.62 91 VAL A CA 1
ATOM 704 C C . VAL A 1 91 ? -6.891 21.609 10.258 1 98.62 91 VAL A C 1
ATOM 706 O O . VAL A 1 91 ? -6.445 22.703 9.898 1 98.62 91 VAL A O 1
ATOM 709 N N . THR A 1 92 ? -6.703 21.047 11.438 1 98.69 92 THR A N 1
ATOM 710 C CA . THR A 1 92 ? -5.863 21.672 12.453 1 98.69 92 THR A CA 1
ATOM 711 C C . THR A 1 92 ? -4.551 20.906 12.617 1 98.69 92 THR A C 1
ATOM 713 O O . THR A 1 92 ? -4.551 19.734 12.984 1 98.69 92 THR A O 1
ATOM 716 N N . PHE A 1 93 ? -3.455 21.641 12.367 1 98.75 93 PHE A N 1
ATOM 717 C CA . PHE A 1 93 ? -2.146 21.047 12.625 1 98.75 93 PHE A CA 1
ATOM 718 C C . PHE A 1 93 ? -1.779 21.188 14.102 1 98.75 93 PHE A C 1
ATOM 720 O O . PHE A 1 93 ? -2.025 22.234 14.711 1 98.75 93 PHE A O 1
ATOM 727 N N . VAL A 1 94 ? -1.264 20.141 14.68 1 98.88 94 VAL A N 1
ATOM 728 C CA . VAL A 1 94 ? -0.872 20.141 16.094 1 98.88 94 VAL A CA 1
ATOM 729 C C . VAL A 1 94 ? 0.544 19.578 16.234 1 98.88 94 VAL A C 1
ATOM 731 O O . VAL A 1 94 ? 1.016 18.828 15.367 1 98.88 94 VAL A O 1
ATOM 734 N N . GLU A 1 95 ? 1.212 19.953 17.266 1 98.75 95 GLU A N 1
ATOM 735 C CA . GLU A 1 95 ? 2.566 19.453 17.5 1 98.75 95 GLU A CA 1
ATOM 736 C C . GLU A 1 95 ? 2.58 17.938 17.688 1 98.75 95 GLU A C 1
ATOM 738 O O . GLU A 1 95 ? 1.714 17.375 18.359 1 98.75 95 GLU A O 1
ATOM 743 N N . SER A 1 96 ? 3.566 17.328 17 1 98.81 96 SER A N 1
ATOM 744 C CA . SER A 1 96 ? 3.838 15.914 17.25 1 98.81 96 SER A CA 1
ATOM 745 C C . SER A 1 96 ? 4.652 15.734 18.531 1 98.81 96 SER A C 1
ATOM 747 O O . SER A 1 96 ? 5.113 16.703 19.125 1 98.81 96 SER A O 1
ATOM 749 N N . GLN A 1 97 ? 4.773 14.523 18.953 1 98.81 97 GLN A N 1
ATOM 750 C CA . GLN A 1 97 ? 5.422 14.258 20.234 1 98.81 97 GLN A CA 1
ATOM 751 C C . GLN A 1 97 ? 6.906 13.953 20.047 1 98.81 97 GLN A C 1
ATOM 753 O O . GLN A 1 97 ? 7.734 14.344 20.875 1 98.81 97 GLN A O 1
ATOM 758 N N . LYS A 1 98 ? 7.23 13.305 18.984 1 98.88 98 LYS A N 1
ATOM 759 C CA . LYS A 1 98 ? 8.578 12.758 18.891 1 98.88 98 LYS A CA 1
ATOM 760 C C . LYS A 1 98 ? 9.297 13.266 17.641 1 98.88 98 LYS A C 1
ATOM 762 O O . LYS A 1 98 ? 10.492 13.023 17.453 1 98.88 98 LYS A O 1
ATOM 767 N N . VAL A 1 99 ? 8.609 13.969 16.75 1 98.88 99 VAL A N 1
ATOM 768 C CA . VAL A 1 99 ? 9.219 14.484 15.523 1 98.88 99 VAL A CA 1
ATOM 769 C C . VAL A 1 99 ? 8.836 15.953 15.344 1 98.88 99 VAL A C 1
ATOM 771 O O . VAL A 1 99 ? 7.973 16.469 16.047 1 98.88 99 VAL A O 1
ATOM 774 N N . LYS A 1 100 ? 9.484 16.609 14.359 1 98.75 100 LYS A N 1
ATOM 775 C CA . LYS A 1 100 ? 9.234 18.016 14.078 1 98.75 100 LYS A CA 1
ATOM 776 C C . LYS A 1 100 ? 7.992 18.188 13.211 1 98.75 100 LYS A C 1
ATOM 778 O O . LYS A 1 100 ? 7.254 19.172 13.367 1 98.75 100 LYS A O 1
ATOM 783 N N . ALA A 1 101 ? 7.805 17.281 12.281 1 98.88 101 ALA A N 1
ATOM 784 C CA . ALA A 1 101 ? 6.625 17.359 11.422 1 98.88 101 ALA A CA 1
ATOM 785 C C . ALA A 1 101 ? 5.344 17.328 12.258 1 98.88 101 ALA A C 1
ATOM 787 O O . ALA A 1 101 ? 5.215 16.5 13.172 1 98.88 101 ALA A O 1
ATOM 788 N N . PRO A 1 102 ? 4.426 18.156 12 1 98.88 102 PRO A N 1
ATOM 789 C CA . PRO A 1 102 ? 3.207 18.203 12.812 1 98.88 102 PRO A CA 1
ATOM 790 C C . PRO A 1 102 ? 2.221 17.094 12.445 1 98.88 102 PRO A C 1
ATOM 792 O O . PRO A 1 102 ? 2.318 16.5 11.367 1 98.88 102 PRO A O 1
ATOM 795 N N . SER A 1 103 ? 1.352 16.797 13.367 1 98.94 103 SER A N 1
ATOM 796 C CA . SER A 1 103 ? 0.219 15.891 13.195 1 98.94 103 SER A CA 1
ATOM 797 C C . SER A 1 103 ? -1.043 16.656 12.812 1 98.94 103 SER A C 1
ATOM 799 O O . SER A 1 103 ? -1.039 17.891 12.758 1 98.94 103 SER A O 1
ATOM 801 N N . ILE A 1 104 ? -2.072 15.938 12.438 1 98.94 104 ILE A N 1
ATOM 802 C CA . ILE A 1 104 ? -3.355 16.531 12.078 1 98.94 104 ILE A CA 1
ATOM 803 C C . ILE A 1 104 ? -4.426 16.078 13.062 1 98.94 104 ILE A C 1
ATOM 805 O O . ILE A 1 104 ? -4.723 14.883 13.164 1 98.94 104 ILE A O 1
ATOM 809 N N . LYS A 1 105 ? -5.094 16.969 13.648 1 98.88 105 LYS A N 1
ATOM 810 C CA . LYS A 1 105 ? -6.039 16.703 14.734 1 98.88 105 LYS A CA 1
ATOM 811 C C . LYS A 1 105 ? -7.227 15.883 14.242 1 98.88 105 LYS A C 1
ATOM 813 O O . LYS A 1 105 ? -7.691 14.984 14.938 1 98.88 105 LYS A O 1
ATOM 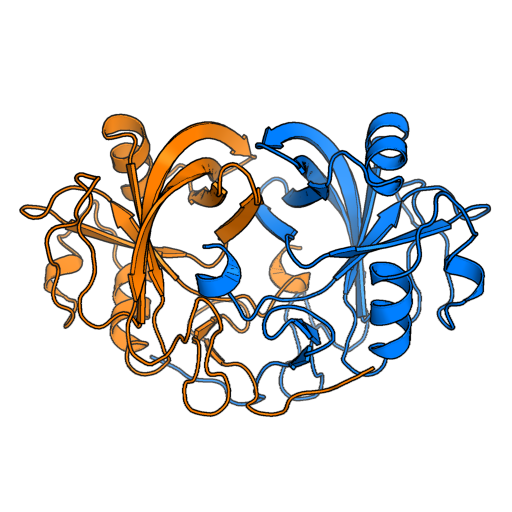818 N N . GLU A 1 106 ? -7.723 16.188 13.086 1 98.88 106 GLU A N 1
ATOM 819 C CA . GLU A 1 106 ? -8.969 15.609 12.578 1 98.88 106 GLU A CA 1
ATOM 820 C C . GLU A 1 106 ? -8.734 14.227 11.992 1 98.88 106 GLU A C 1
ATOM 822 O O . GLU A 1 106 ? -9.688 13.492 11.711 1 98.88 106 GLU A O 1
ATOM 827 N N . CYS A 1 107 ? -7.461 13.852 11.766 1 98.88 107 CYS A N 1
ATOM 828 C CA . CYS A 1 107 ? -7.172 12.516 11.25 1 98.88 107 CYS A CA 1
ATOM 829 C C . CYS A 1 107 ? -7.316 11.461 12.344 1 98.88 107 CYS A C 1
ATOM 831 O O . CYS A 1 107 ? -7.125 11.758 13.523 1 98.88 107 CYS A O 1
ATOM 833 N N . GLN A 1 108 ? -7.594 10.297 11.953 1 98.88 108 GLN A N 1
ATOM 834 C CA . GLN A 1 108 ? -7.969 9.258 12.906 1 98.88 108 GLN A CA 1
ATOM 835 C C . GLN A 1 108 ? -6.738 8.547 13.453 1 98.88 108 GLN A C 1
ATOM 837 O O . GLN A 1 108 ? -6.828 7.805 14.43 1 98.88 108 GLN A O 1
ATOM 842 N N . ALA A 1 109 ? -5.637 8.719 12.875 1 98.88 109 ALA A N 1
ATOM 843 C CA . ALA A 1 109 ? -4.34 8.32 13.414 1 98.88 109 ALA A CA 1
ATOM 844 C C . ALA A 1 109 ? -3.219 9.188 12.836 1 98.88 109 ALA A C 1
ATOM 846 O O . ALA A 1 109 ? -3.344 9.719 11.734 1 98.88 109 ALA A O 1
ATOM 847 N N . ASN A 1 110 ? -2.215 9.367 13.562 1 98.94 110 ASN A N 1
ATOM 848 C CA . ASN A 1 110 ? -0.97 10 13.141 1 98.94 110 ASN A CA 1
ATOM 849 C C . ASN A 1 110 ? 0.245 9.164 13.523 1 98.94 110 ASN A C 1
ATOM 851 O O . ASN A 1 110 ? 0.484 8.914 14.711 1 98.94 110 ASN A O 1
ATOM 855 N N . LEU A 1 111 ? 0.943 8.703 12.539 1 98.94 111 LEU A N 1
ATOM 856 C CA . LEU A 1 111 ? 2.162 7.93 12.75 1 98.94 111 LEU A CA 1
ATOM 857 C C . LEU A 1 111 ? 3.398 8.805 12.562 1 98.94 111 LEU A C 1
ATOM 859 O O . LEU A 1 111 ? 3.674 9.273 11.461 1 98.94 111 LEU A O 1
ATOM 863 N N . GLU A 1 112 ? 4.105 9.039 13.625 1 99 112 GLU A N 1
ATOM 864 C CA . GLU A 1 112 ? 5.336 9.82 13.602 1 99 112 GLU A CA 1
ATOM 865 C C . GLU A 1 112 ? 6.527 8.961 13.188 1 99 112 GLU A 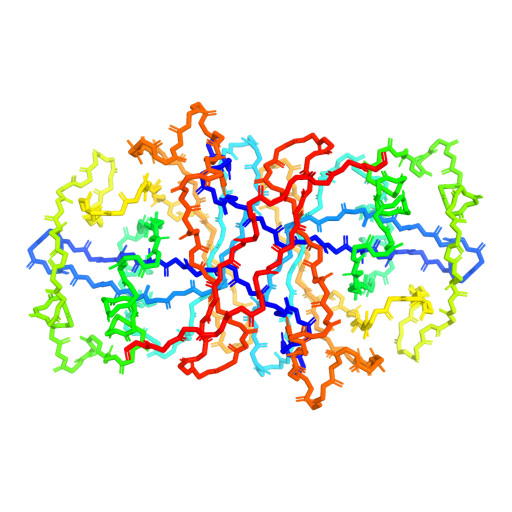C 1
ATOM 867 O O . GLU A 1 112 ? 6.785 7.918 13.797 1 99 112 GLU A O 1
ATOM 872 N N . CYS A 1 113 ? 7.273 9.461 12.211 1 98.94 113 CYS A N 1
ATOM 873 C CA . CYS A 1 113 ? 8.305 8.617 11.625 1 98.94 113 CYS A CA 1
ATOM 874 C C . CYS A 1 113 ? 9.641 9.352 11.555 1 98.94 113 CYS A C 1
ATOM 876 O O . CYS A 1 113 ? 9.688 10.531 11.219 1 98.94 113 CYS A O 1
ATOM 878 N N . ARG A 1 114 ? 10.664 8.609 11.828 1 98.94 114 ARG A N 1
ATOM 879 C CA . ARG A 1 114 ? 12.031 9.039 11.555 1 98.94 114 ARG A CA 1
ATOM 880 C C . ARG A 1 114 ? 12.617 8.281 10.367 1 98.94 114 ARG A C 1
ATOM 882 O O . ARG A 1 114 ? 12.547 7.055 10.312 1 98.94 114 ARG A O 1
ATOM 889 N N . VAL A 1 115 ? 13.195 9.031 9.469 1 98.94 115 VAL A N 1
ATOM 890 C CA . VAL A 1 115 ? 13.75 8.406 8.273 1 98.94 115 VAL A CA 1
ATOM 891 C C . VAL A 1 115 ? 14.992 7.594 8.633 1 98.94 115 VAL A C 1
ATOM 893 O O . VAL A 1 115 ? 15.922 8.117 9.25 1 98.94 115 VAL A O 1
ATOM 896 N N . VAL A 1 116 ? 14.992 6.367 8.195 1 98.88 116 VAL A N 1
ATOM 897 C CA . VAL A 1 116 ? 16.141 5.527 8.516 1 98.88 116 VAL A CA 1
ATOM 898 C C . VAL A 1 116 ? 16.828 5.078 7.23 1 98.88 116 VAL A C 1
ATOM 900 O O . VAL A 1 116 ? 17.953 4.574 7.262 1 98.88 116 VAL A O 1
ATOM 903 N N . ASN A 1 117 ? 16.219 5.184 6.117 1 98.75 117 ASN A N 1
ATOM 904 C CA . ASN A 1 117 ? 16.781 4.852 4.812 1 98.75 117 ASN A CA 1
ATOM 905 C C . ASN A 1 117 ? 16.062 5.586 3.686 1 98.75 117 ASN A C 1
ATOM 907 O O . ASN A 1 117 ? 14.898 5.984 3.842 1 98.75 117 ASN A O 1
ATOM 911 N N . GLU A 1 118 ? 16.734 5.859 2.639 1 98.62 118 GLU A N 1
ATOM 912 C CA . GLU A 1 118 ? 16.203 6.426 1.401 1 98.62 118 GLU A CA 1
ATOM 913 C C . GLU A 1 118 ? 16.641 5.609 0.189 1 98.62 118 GLU A C 1
ATOM 915 O O . GLU A 1 118 ? 17.828 5.273 0.051 1 98.62 118 GLU A O 1
ATOM 920 N N . VAL A 1 119 ? 15.68 5.246 -0.632 1 98.5 119 VAL A N 1
ATOM 921 C CA . VAL A 1 119 ? 15.945 4.406 -1.794 1 98.5 119 VAL A CA 1
ATOM 922 C C . VAL A 1 119 ? 15.453 5.102 -3.059 1 98.5 119 VAL A C 1
ATOM 924 O O . VAL A 1 119 ? 14.273 5.461 -3.158 1 98.5 119 VAL A O 1
ATOM 927 N N . GLU A 1 120 ? 16.328 5.281 -4.008 1 98.25 120 GLU A N 1
ATOM 928 C CA . GLU A 1 120 ? 15.891 5.816 -5.293 1 98.25 120 GLU A CA 1
ATOM 929 C C . GLU A 1 120 ? 15.109 4.77 -6.086 1 98.25 120 GLU A C 1
ATOM 931 O O . GLU A 1 120 ? 15.586 3.646 -6.273 1 98.25 120 GLU A O 1
ATOM 936 N N . THR A 1 121 ? 13.945 5.133 -6.539 1 98.5 121 THR A N 1
ATOM 937 C CA . THR A 1 121 ? 13.094 4.297 -7.379 1 98.5 121 THR A CA 1
ATOM 938 C C . THR A 1 121 ? 12.586 5.078 -8.586 1 98.5 121 THR A C 1
ATOM 940 O O . THR A 1 121 ? 11.562 5.762 -8.5 1 98.5 121 THR A O 1
ATOM 943 N N . GLY A 1 122 ? 13.227 4.984 -9.68 1 98.5 122 GLY A N 1
ATOM 944 C CA . GLY A 1 122 ? 12.812 5.691 -10.883 1 98.5 122 GLY A CA 1
ATOM 945 C C . GLY A 1 122 ? 12.531 7.164 -10.641 1 98.5 122 GLY A C 1
ATOM 946 O O . GLY A 1 122 ? 13.445 7.926 -10.312 1 98.5 122 GLY A O 1
ATOM 947 N N . ASP A 1 123 ? 11.281 7.562 -10.766 1 98.75 123 ASP A N 1
ATOM 948 C CA . ASP A 1 123 ? 10.922 8.977 -10.68 1 98.75 123 ASP A CA 1
ATOM 949 C C . ASP A 1 123 ? 10.484 9.344 -9.266 1 98.75 123 ASP A C 1
ATOM 951 O O . ASP A 1 123 ? 10.016 10.461 -9.023 1 98.75 123 ASP A O 1
ATOM 955 N N . HIS A 1 124 ? 10.68 8.461 -8.258 1 98.88 124 HIS A N 1
ATOM 956 C CA . HIS A 1 124 ? 10.367 8.711 -6.852 1 98.88 124 HIS A CA 1
ATOM 957 C C . HIS A 1 124 ? 11.555 8.391 -5.957 1 98.88 124 HIS A C 1
ATOM 959 O O . HIS A 1 124 ? 12.5 7.727 -6.387 1 98.88 124 HIS A O 1
ATOM 965 N N . ILE A 1 125 ? 11.531 8.977 -4.781 1 98.88 125 ILE A N 1
ATOM 966 C CA . ILE A 1 125 ? 12.336 8.523 -3.65 1 98.88 125 ILE A CA 1
ATOM 967 C C . ILE A 1 125 ? 11.453 7.793 -2.645 1 98.88 125 ILE A C 1
ATOM 969 O O . ILE A 1 125 ? 10.375 8.273 -2.289 1 98.88 125 ILE A O 1
ATOM 973 N N . PHE A 1 126 ? 11.859 6.625 -2.344 1 98.94 126 PHE A N 1
ATOM 974 C CA . PHE A 1 126 ? 11.172 5.844 -1.317 1 98.94 126 PHE A CA 1
ATOM 975 C C . PHE A 1 126 ? 11.828 6.051 0.043 1 98.94 126 PHE A C 1
ATOM 977 O O . PHE A 1 126 ? 12.977 5.645 0.254 1 98.94 126 PHE A O 1
ATOM 984 N N . PHE A 1 127 ? 11.125 6.676 0.982 1 98.94 127 PHE A N 1
ATOM 985 C CA . PHE A 1 127 ? 11.617 6.902 2.334 1 98.94 127 PHE A CA 1
ATOM 986 C C . PHE A 1 127 ? 11.18 5.777 3.266 1 98.94 127 PHE A C 1
ATOM 988 O O . PHE A 1 127 ? 9.992 5.449 3.334 1 98.94 127 PHE A O 1
ATOM 995 N N . VAL A 1 128 ? 12.117 5.168 3.924 1 98.94 128 VAL A N 1
ATOM 996 C CA . VAL A 1 128 ? 11.852 4.188 4.973 1 98.94 128 VAL A CA 1
ATOM 997 C C . VAL A 1 128 ? 11.852 4.879 6.336 1 98.94 128 VAL A C 1
ATOM 999 O O . VAL A 1 128 ? 12.852 5.488 6.73 1 98.94 128 VAL A O 1
ATOM 1002 N N . GLY A 1 129 ? 10.758 4.824 6.98 1 98.94 129 GLY A N 1
ATOM 1003 C CA . GLY A 1 129 ? 10.633 5.473 8.273 1 98.94 129 GLY A CA 1
ATOM 1004 C C . GLY A 1 129 ? 10.359 4.504 9.406 1 98.94 129 GLY A C 1
ATOM 1005 O O . GLY A 1 129 ? 9.547 3.586 9.266 1 98.94 129 GLY A O 1
ATOM 1006 N N . GLU A 1 130 ? 11.078 4.672 10.508 1 98.94 130 GLU A N 1
ATOM 1007 C CA . GLU A 1 130 ? 10.711 4 11.758 1 98.94 130 GLU A CA 1
ATOM 1008 C C . GLU A 1 130 ? 9.586 4.746 12.477 1 98.94 130 GLU A C 1
ATOM 1010 O O . GLU A 1 130 ? 9.664 5.961 12.656 1 98.94 130 GLU A O 1
ATOM 1015 N N . ILE A 1 131 ? 8.547 4.004 12.82 1 98.94 131 ILE A N 1
ATOM 1016 C CA . ILE A 1 131 ? 7.453 4.617 13.562 1 98.94 131 ILE A CA 1
ATOM 1017 C C . ILE A 1 131 ? 7.855 4.777 15.031 1 98.94 131 ILE A C 1
ATOM 1019 O O . ILE A 1 131 ? 8.047 3.783 15.734 1 98.94 131 ILE A O 1
ATOM 1023 N N . VAL A 1 132 ? 7.836 6.02 15.477 1 98.94 132 VAL A N 1
ATOM 1024 C CA . VAL A 1 132 ? 8.383 6.258 16.812 1 98.94 132 VAL A CA 1
ATOM 1025 C C . VAL A 1 132 ? 7.266 6.641 17.766 1 98.94 132 VAL A C 1
ATOM 1027 O O . VAL A 1 132 ? 7.453 6.625 18.984 1 98.94 132 VAL A O 1
ATOM 1030 N N . ASN A 1 133 ? 6.164 6.977 17.25 1 98.81 133 ASN A N 1
ATOM 1031 C CA . ASN A 1 133 ? 4.98 7.297 18.047 1 98.81 133 ASN A CA 1
ATOM 1032 C C . ASN A 1 133 ? 3.707 7.219 17.203 1 98.81 133 ASN A C 1
ATOM 1034 O O . ASN A 1 133 ? 3.74 7.449 15.992 1 98.81 133 ASN A O 1
ATOM 1038 N N . VAL A 1 134 ? 2.625 6.867 17.875 1 98.81 134 VAL A N 1
ATOM 1039 C CA . VAL A 1 134 ? 1.32 6.883 17.219 1 98.81 134 VAL A CA 1
ATOM 1040 C C . VAL A 1 134 ? 0.282 7.5 18.156 1 98.81 134 VAL A C 1
ATOM 1042 O O . VAL A 1 134 ? 0.253 7.199 19.344 1 98.81 134 VAL A O 1
ATOM 1045 N N . THR A 1 135 ? -0.468 8.398 17.625 1 98.56 135 THR A N 1
ATOM 1046 C CA . THR A 1 135 ? -1.717 8.828 18.234 1 98.56 135 THR A CA 1
ATOM 1047 C C . THR A 1 135 ? -2.912 8.438 17.375 1 98.56 135 THR A C 1
ATOM 1049 O O . THR A 1 135 ? -2.797 8.344 16.156 1 98.56 135 THR A O 1
ATOM 1052 N N . HIS A 1 136 ? -4.012 8.141 18.016 1 98.5 136 HIS A N 1
ATOM 1053 C CA . HIS A 1 136 ? -5.156 7.688 17.234 1 98.5 136 HIS A CA 1
ATOM 1054 C C . HIS A 1 136 ? -6.473 8.109 17.875 1 98.5 136 HIS A C 1
ATOM 1056 O O . HIS A 1 136 ? -6.504 8.445 19.062 1 98.5 136 HIS A O 1
ATOM 1062 N N . GLY A 1 137 ? -7.488 8.195 17.062 1 98.25 137 GLY A N 1
ATOM 1063 C CA . GLY A 1 137 ? -8.836 8.461 17.531 1 98.25 137 GLY A CA 1
ATOM 1064 C C . GLY A 1 137 ? -9.688 7.207 17.625 1 98.25 137 GLY A C 1
ATOM 1065 O O . GLY A 1 137 ? -9.164 6.102 17.75 1 98.25 137 GLY A O 1
ATOM 1066 N N . ASP A 1 138 ? -10.977 7.422 17.625 1 98.12 138 ASP A N 1
ATOM 1067 C CA . ASP A 1 138 ? -11.93 6.359 17.938 1 98.12 138 ASP A CA 1
ATOM 1068 C C . ASP A 1 138 ? -12.109 5.41 16.766 1 98.12 138 ASP A C 1
ATOM 1070 O O . ASP A 1 138 ? -12.734 4.359 16.891 1 98.12 138 ASP A O 1
ATOM 1074 N N . ALA A 1 139 ? -11.555 5.742 15.648 1 98.62 139 ALA A N 1
ATOM 1075 C CA . ALA A 1 139 ? -11.656 4.852 14.492 1 98.62 139 ALA A CA 1
ATOM 1076 C C . ALA A 1 139 ? -10.789 3.609 14.688 1 98.62 139 ALA A C 1
ATOM 1078 O O . ALA A 1 139 ? -10.852 2.676 13.883 1 98.62 139 ALA A O 1
ATOM 1079 N N . PHE A 1 140 ? -9.945 3.637 15.719 1 98.31 140 PHE A N 1
ATOM 1080 C CA . PHE A 1 140 ? -9.062 2.508 16 1 98.31 140 PHE A CA 1
ATOM 1081 C C . PHE A 1 140 ? -9.203 2.049 17.438 1 98.31 140 PHE A C 1
ATOM 1083 O O . PHE A 1 140 ? -9.359 2.871 18.344 1 98.31 140 PHE A O 1
ATOM 1090 N N . SER A 1 141 ? -9.188 0.77 17.625 1 95.81 141 SER A N 1
ATOM 1091 C CA . SER A 1 141 ? -9.086 0.149 18.938 1 95.81 141 SER A CA 1
ATOM 1092 C C . SER A 1 141 ? -7.887 -0.789 19.016 1 95.81 141 SER A C 1
ATOM 1094 O O . SER A 1 141 ? -7.875 -1.844 18.375 1 95.81 141 SER A O 1
ATOM 1096 N N . ASP A 1 142 ? -6.887 -0.422 19.719 1 88.62 142 ASP A N 1
ATOM 1097 C CA . ASP A 1 142 ? -5.652 -1.192 19.844 1 88.62 142 ASP A CA 1
ATOM 1098 C C . ASP A 1 142 ? -5.059 -1.516 18.469 1 88.62 142 ASP A C 1
ATOM 1100 O O . ASP A 1 142 ? -4.785 -2.678 18.172 1 88.62 142 ASP A O 1
ATOM 1104 N N . GLY A 1 143 ? -5.062 -0.515 17.672 1 93.62 143 GLY A N 1
ATOM 1105 C CA . GLY A 1 143 ? -4.422 -0.642 16.375 1 93.62 143 GLY A CA 1
ATOM 1106 C C . GLY A 1 143 ? -5.312 -1.29 15.328 1 93.62 143 GLY A C 1
ATOM 1107 O O . GLY A 1 143 ? -4.91 -1.45 14.172 1 93.62 143 GLY A O 1
ATOM 1108 N N . LYS A 1 144 ? -6.504 -1.684 15.758 1 96.12 144 LYS A N 1
ATOM 1109 C CA . LYS A 1 144 ? -7.457 -2.291 14.836 1 96.12 144 LYS A CA 1
ATOM 1110 C C . LYS A 1 144 ? -8.438 -1.256 14.297 1 96.12 144 LYS A C 1
ATOM 1112 O O . LYS A 1 144 ? -9.102 -0.564 15.07 1 96.12 144 LYS A O 1
ATOM 1117 N N . PRO A 1 145 ? -8.531 -1.163 12.977 1 98.5 145 PRO A N 1
ATOM 1118 C CA . PRO A 1 145 ? -9.469 -0.177 12.438 1 98.5 145 PRO A CA 1
ATOM 1119 C C . PRO A 1 145 ? -10.93 -0.598 12.602 1 98.5 145 PRO A C 1
ATOM 1121 O O . PRO A 1 145 ? -11.258 -1.773 12.43 1 98.5 145 PRO A O 1
ATOM 1124 N N . ASP A 1 146 ? -11.789 0.305 12.961 1 98.06 146 ASP A N 1
ATOM 1125 C CA . ASP A 1 146 ? -13.242 0.117 12.984 1 98.06 146 ASP A CA 1
ATOM 1126 C C . ASP A 1 146 ? -13.844 0.33 11.594 1 98.06 146 ASP A C 1
ATOM 1128 O O . ASP A 1 146 ? -14.367 1.407 11.297 1 98.06 146 ASP A O 1
ATOM 1132 N N . THR A 1 147 ? -13.883 -0.74 10.75 1 97.5 147 THR A N 1
ATOM 1133 C CA . THR A 1 147 ? -14.328 -0.634 9.367 1 97.5 147 THR A CA 1
ATOM 1134 C C . THR A 1 147 ? -15.852 -0.58 9.289 1 97.5 147 THR A C 1
ATOM 1136 O O . THR A 1 147 ? -16.406 -0.319 8.227 1 97.5 147 THR A O 1
ATOM 1139 N N . ARG A 1 148 ? -16.438 -0.857 10.406 1 96.5 148 ARG A N 1
ATOM 1140 C CA . ARG A 1 148 ? -17.906 -0.83 10.43 1 96.5 148 ARG A CA 1
ATOM 1141 C C . ARG A 1 148 ? -18.422 0.602 10.492 1 96.5 148 ARG A C 1
ATOM 1143 O O . ARG A 1 148 ? -19.391 0.945 9.812 1 96.5 148 ARG A O 1
ATOM 1150 N N . ASN A 1 149 ? -17.719 1.432 11.289 1 97.62 149 ASN A N 1
ATOM 1151 C CA . ASN A 1 149 ? -18.297 2.742 11.586 1 97.62 149 ASN A CA 1
ATOM 1152 C C . ASN A 1 149 ? -17.5 3.861 10.914 1 97.62 149 ASN A C 1
ATOM 1154 O O . ASN A 1 149 ? -17.922 5.016 10.914 1 97.62 149 ASN A O 1
ATOM 1158 N N . TYR A 1 150 ? -16.375 3.555 10.398 1 98.56 150 TYR A N 1
ATOM 1159 C CA . TYR A 1 150 ? -15.562 4.566 9.742 1 98.56 150 TYR A CA 1
ATOM 1160 C C . TYR A 1 150 ? -15.242 4.168 8.305 1 98.56 150 TYR A C 1
ATOM 1162 O O . TYR A 1 150 ? -15.031 2.99 8.016 1 98.56 150 TYR A O 1
ATOM 1170 N N . LYS A 1 151 ? -15.227 5.141 7.426 1 98.75 151 LYS A N 1
ATOM 1171 C CA . LYS A 1 151 ? -14.898 4.957 6.016 1 98.75 151 LYS A CA 1
ATOM 1172 C C . LYS A 1 151 ? -13.492 5.465 5.707 1 98.75 151 LYS A C 1
ATOM 1174 O O . LYS A 1 151 ? -13.281 6.672 5.555 1 98.75 151 LYS A O 1
ATOM 1179 N N . PHE A 1 152 ? -12.57 4.539 5.609 1 98.81 152 PHE A N 1
ATOM 1180 C CA . PHE A 1 152 ? -11.188 4.898 5.348 1 98.81 152 PHE A CA 1
ATOM 1181 C C . PHE A 1 152 ? -10.977 5.203 3.871 1 98.81 152 PHE A C 1
ATOM 1183 O O . PHE A 1 152 ? -11.336 4.398 3.008 1 98.81 152 PHE A O 1
ATOM 1190 N N . LEU A 1 153 ? -10.43 6.309 3.59 1 98.81 153 LEU A N 1
ATOM 1191 C CA . LEU A 1 153 ? -10.375 6.871 2.244 1 98.81 153 LEU A CA 1
ATOM 1192 C C . LEU A 1 153 ? -9.445 6.055 1.352 1 98.81 153 LEU A C 1
ATOM 1194 O O . LEU A 1 153 ? -8.359 5.66 1.774 1 98.81 153 LEU A O 1
ATOM 1198 N N . MET A 1 154 ? -9.875 5.84 0.162 1 98.81 154 MET A N 1
ATOM 1199 C CA . MET A 1 154 ? -9.125 5.168 -0.893 1 98.81 154 MET A CA 1
ATOM 1200 C C . MET A 1 154 ? -9.172 5.973 -2.189 1 98.81 154 MET A C 1
ATOM 1202 O O . MET A 1 154 ? -10.164 6.633 -2.479 1 98.81 154 MET A O 1
ATOM 1206 N N . HIS A 1 155 ? -8.078 5.875 -2.859 1 98.75 155 HIS A N 1
ATOM 1207 C CA . HIS A 1 155 ? -8.086 6.332 -4.242 1 98.75 155 HIS A CA 1
ATOM 1208 C C . HIS A 1 155 ? -8.516 5.219 -5.191 1 98.75 155 HIS A C 1
ATOM 1210 O O . HIS A 1 155 ? -7.895 4.152 -5.227 1 98.75 155 HIS A O 1
ATOM 1216 N N . ALA A 1 156 ? -9.578 5.434 -5.879 1 97.38 156 ALA A N 1
ATOM 1217 C CA . ALA A 1 156 ? -10.133 4.395 -6.738 1 97.38 156 ALA A CA 1
ATOM 1218 C C . ALA A 1 156 ? -9.18 4.062 -7.887 1 97.38 156 ALA A C 1
ATOM 1220 O O . ALA A 1 156 ? -8.953 2.891 -8.195 1 97.38 156 ALA A O 1
ATOM 1221 N N . PHE A 1 157 ? -8.711 5.012 -8.547 1 89.62 157 PHE A N 1
ATOM 1222 C CA . PHE A 1 157 ? -7.684 4.922 -9.57 1 89.62 157 PHE A CA 1
ATOM 1223 C C . PHE A 1 157 ? -6.961 6.254 -9.734 1 89.62 157 PHE A C 1
ATOM 1225 O O . PHE A 1 157 ? -6.617 6.906 -8.742 1 89.62 157 PHE A O 1
ATOM 1232 N N . THR A 1 158 ? -7.086 6.984 -10.773 1 85.19 158 THR A N 1
ATOM 1233 C CA . THR A 1 158 ? -6.414 8.266 -10.969 1 85.19 158 THR A CA 1
ATOM 1234 C C . THR A 1 158 ? -7.418 9.414 -10.945 1 85.19 158 THR A C 1
ATOM 1236 O O . THR A 1 158 ? -8.633 9.18 -10.914 1 85.19 158 THR A O 1
ATOM 1239 N N . GLY A 1 159 ? -6.82 10.5 -10.727 1 93.25 159 GLY A N 1
ATOM 1240 C CA . GLY A 1 159 ? -7.656 11.688 -10.781 1 93.25 159 GLY A CA 1
ATOM 1241 C C . GLY A 1 159 ? -8.461 11.906 -9.508 1 93.25 159 GLY A C 1
ATOM 1242 O O . GLY A 1 159 ? -7.984 11.617 -8.414 1 93.25 159 GLY A O 1
ATOM 1243 N N . SER A 1 160 ? -9.672 12.539 -9.609 1 97.62 160 SER A N 1
ATOM 1244 C CA . SER A 1 160 ? -10.469 12.945 -8.461 1 97.62 160 SER A CA 1
ATOM 1245 C C . SER A 1 160 ? -11.461 11.867 -8.062 1 97.62 160 SER A C 1
ATOM 1247 O O . SER A 1 160 ? -12.562 12.164 -7.598 1 97.62 160 SER A O 1
ATOM 1249 N N . ASN A 1 161 ? -11.195 10.625 -8.383 1 97.81 161 ASN A N 1
ATOM 1250 C CA . ASN A 1 161 ? -12.062 9.5 -8.07 1 97.81 161 ASN A CA 1
ATOM 1251 C C . ASN A 1 161 ? -11.609 8.781 -6.801 1 97.81 161 ASN A C 1
ATOM 1253 O O . ASN A 1 161 ? -10.562 8.133 -6.781 1 97.81 161 ASN A O 1
ATOM 1257 N N . PHE A 1 162 ? -12.484 8.859 -5.805 1 98.69 162 PHE A N 1
ATOM 1258 C CA . PHE A 1 162 ? -12.164 8.25 -4.52 1 98.69 162 PHE A CA 1
ATOM 1259 C C . PHE A 1 162 ? -13.258 7.266 -4.102 1 98.69 162 PHE A C 1
ATOM 1261 O O . PHE A 1 162 ? -14.344 7.262 -4.68 1 98.69 162 PHE A O 1
ATOM 1268 N N . THR A 1 163 ? -12.945 6.43 -3.18 1 98.75 163 THR A N 1
ATOM 1269 C CA . THR A 1 163 ? -13.867 5.48 -2.576 1 98.75 163 THR A CA 1
ATOM 1270 C C . THR A 1 163 ? -13.438 5.133 -1.154 1 98.75 163 THR A C 1
ATOM 1272 O O . THR A 1 163 ? -12.727 5.906 -0.508 1 98.75 163 THR A O 1
ATOM 1275 N N . TYR A 1 164 ? -13.969 4.137 -0.561 1 98.81 164 TYR A N 1
ATOM 1276 C CA . TYR A 1 164 ? -13.664 3.635 0.774 1 98.81 164 TYR A CA 1
ATOM 1277 C C . TYR A 1 164 ? -13.922 2.135 0.864 1 98.81 164 TYR A C 1
ATOM 1279 O O . TYR A 1 164 ? -14.383 1.521 -0.099 1 98.81 164 TYR A O 1
ATOM 1287 N N . GLN A 1 165 ? -13.562 1.513 1.943 1 98.69 165 GLN A N 1
ATOM 1288 C CA . GLN A 1 165 ? -13.773 0.078 2.1 1 98.69 165 GLN A CA 1
ATOM 1289 C C . GLN A 1 165 ? -15.227 -0.228 2.439 1 98.69 165 GLN A C 1
ATOM 1291 O O . GLN A 1 165 ? -15.938 0.623 2.98 1 98.69 165 GLN A O 1
ATOM 1296 N N . SER A 1 166 ? -15.648 -1.466 2.148 1 98.31 166 SER A N 1
ATOM 1297 C CA . SER A 1 166 ? -16.938 -1.977 2.598 1 98.31 166 SER A CA 1
ATOM 1298 C C . SER A 1 166 ? -16.938 -2.264 4.094 1 98.31 166 SER A C 1
ATOM 1300 O O . SER A 1 166 ? -15.891 -2.578 4.668 1 98.31 166 SER A O 1
ATOM 1302 N N . ASP A 1 167 ? -18.094 -2.191 4.715 1 97.25 167 ASP A N 1
ATOM 1303 C CA . ASP A 1 167 ? -18.203 -2.559 6.125 1 97.25 167 ASP A CA 1
ATOM 1304 C C . ASP A 1 167 ? -18.406 -4.062 6.285 1 97.25 167 ASP A C 1
ATOM 1306 O O . ASP A 1 167 ? -18.438 -4.574 7.406 1 97.25 167 ASP A O 1
ATOM 1310 N N . GLU A 1 168 ? -18.5 -4.762 5.137 1 97.56 168 GLU A N 1
ATOM 1311 C CA . GLU A 1 168 ? -18.641 -6.211 5.191 1 97.56 168 GLU A CA 1
ATOM 1312 C C . GLU A 1 168 ? -17.297 -6.883 5.516 1 97.56 168 GLU A C 1
ATOM 1314 O O . GLU A 1 168 ? -16.266 -6.551 4.922 1 97.56 168 GLU A O 1
ATOM 1319 N N . ILE A 1 169 ? -17.359 -7.812 6.473 1 98 169 ILE A N 1
ATOM 1320 C CA . ILE A 1 169 ? -16.188 -8.633 6.789 1 98 169 ILE A CA 1
ATOM 1321 C C . ILE A 1 169 ? -16.391 -10.039 6.234 1 98 169 ILE A C 1
ATOM 1323 O O . ILE A 1 169 ? -17.391 -10.695 6.523 1 98 169 ILE A O 1
ATOM 1327 N N . LEU A 1 170 ? -15.469 -10.414 5.387 1 98.19 170 LEU A N 1
ATOM 1328 C CA . LEU A 1 170 ? -15.477 -11.734 4.77 1 98.19 170 LEU A CA 1
ATOM 1329 C C . LEU A 1 170 ? -14.5 -12.672 5.477 1 98.19 170 LEU A C 1
ATOM 1331 O O . LEU A 1 170 ? -13.414 -12.25 5.883 1 98.19 170 LEU A O 1
ATOM 1335 N N . LYS A 1 171 ? -14.875 -13.906 5.551 1 97.75 171 LYS A N 1
ATOM 1336 C CA . LYS A 1 171 ? -14.023 -14.969 6.086 1 97.75 171 LYS A CA 1
ATOM 1337 C C . LYS A 1 171 ? -13.789 -16.062 5.051 1 97.75 171 LYS A C 1
ATOM 1339 O O . LYS A 1 171 ? -14.703 -16.422 4.305 1 97.75 171 LYS A O 1
ATOM 1344 N N . PRO A 1 172 ? -12.617 -16.547 5.008 1 96.12 172 PRO A N 1
ATOM 1345 C CA . PRO A 1 172 ? -12.359 -17.594 4.031 1 96.12 172 PRO A CA 1
ATOM 1346 C C . PRO A 1 172 ? -13.133 -18.875 4.32 1 96.12 172 PRO A C 1
ATOM 1348 O O . PRO A 1 172 ? -13.508 -19.125 5.469 1 96.12 172 PRO A O 1
ATOM 1351 N N . MET B 1 1 ? 1.333 -1.287 15.82 1 93.62 1 MET B N 1
ATOM 1352 C CA . MET B 1 1 ? 1.625 0.015 15.227 1 93.62 1 MET B CA 1
ATOM 1353 C C . MET B 1 1 ? 1.27 0.028 13.742 1 93.62 1 MET B C 1
ATOM 1355 O O . MET B 1 1 ? 0.712 1.006 13.242 1 93.62 1 MET B O 1
ATOM 1359 N N . LEU B 1 2 ? 1.341 -1.147 13.039 1 97.44 2 LEU B N 1
ATOM 1360 C CA . LEU B 1 2 ? 1.122 -1.17 11.594 1 97.44 2 LEU B CA 1
ATOM 1361 C C . LEU B 1 2 ? -0.365 -1.262 11.273 1 97.44 2 LEU B C 1
ATOM 1363 O O . LEU B 1 2 ? -0.782 -0.959 10.148 1 97.44 2 LEU B O 1
ATOM 1367 N N . GLY B 1 3 ? -1.138 -1.72 12.336 1 97.75 3 GLY B N 1
ATOM 1368 C CA . GLY B 1 3 ? -2.576 -1.838 12.156 1 97.75 3 GLY B CA 1
ATOM 1369 C C . GLY B 1 3 ? -3.246 -0.516 11.836 1 97.75 3 GLY B C 1
ATOM 1370 O O . GLY B 1 3 ? -4.328 -0.491 11.242 1 97.75 3 GLY B O 1
ATOM 1371 N N . TYR B 1 4 ? -2.611 0.61 12.117 1 98.56 4 TYR B N 1
ATOM 1372 C CA . TYR B 1 4 ? -3.168 1.943 11.922 1 98.56 4 TYR B CA 1
ATOM 1373 C C . TYR B 1 4 ? -3.162 2.322 10.445 1 98.56 4 TYR B C 1
ATOM 1375 O O . TYR B 1 4 ? -3.773 3.316 10.047 1 98.56 4 TYR B O 1
ATOM 1383 N N . LEU B 1 5 ? -2.518 1.48 9.586 1 98.69 5 LEU B N 1
ATOM 1384 C CA . LEU B 1 5 ? -2.502 1.733 8.148 1 98.69 5 LEU B CA 1
ATOM 1385 C C . LEU B 1 5 ? -3.574 0.912 7.441 1 98.69 5 LEU B C 1
ATOM 1387 O O . LEU B 1 5 ? -3.797 1.079 6.238 1 98.69 5 LEU B O 1
ATOM 1391 N N . TYR B 1 6 ? -4.246 0.036 8.086 1 98.69 6 TYR B N 1
ATOM 1392 C CA . TYR B 1 6 ? -5.262 -0.833 7.496 1 98.69 6 TYR B CA 1
ATOM 1393 C C . TYR B 1 6 ? -6.609 -0.125 7.422 1 98.69 6 TYR B C 1
ATOM 1395 O O . TYR B 1 6 ? -6.852 0.841 8.148 1 98.69 6 TYR B O 1
ATOM 1403 N N . PRO B 1 7 ? -7.488 -0.703 6.578 1 98.69 7 PRO B N 1
ATOM 1404 C CA . PRO B 1 7 ? -7.41 -1.879 5.707 1 98.69 7 PRO B CA 1
ATOM 1405 C C . PRO B 1 7 ? -6.496 -1.663 4.504 1 98.69 7 PRO B C 1
ATOM 1407 O O . PRO B 1 7 ? -6.363 -0.536 4.02 1 98.69 7 PRO B O 1
ATOM 1410 N N . LEU B 1 8 ? -5.883 -2.771 3.998 1 98.81 8 LEU B N 1
ATOM 1411 C CA . LEU B 1 8 ? -4.969 -2.699 2.865 1 98.81 8 LEU B CA 1
ATOM 1412 C C . LEU B 1 8 ? -5.375 -3.682 1.772 1 98.81 8 LEU B C 1
ATOM 1414 O O . LEU B 1 8 ? -5.949 -4.734 2.061 1 98.81 8 LEU B O 1
ATOM 1418 N N . ARG B 1 9 ? -5.047 -3.363 0.508 1 98.81 9 ARG B N 1
ATOM 1419 C CA . ARG B 1 9 ? -5.195 -4.305 -0.596 1 98.81 9 ARG B CA 1
ATOM 1420 C C . ARG B 1 9 ? -4.398 -5.582 -0.342 1 98.81 9 ARG B C 1
ATOM 1422 O O . ARG B 1 9 ? -3.33 -5.539 0.272 1 98.81 9 ARG B O 1
ATOM 1429 N N . THR B 1 10 ? -4.977 -6.656 -0.816 1 98.88 10 THR B N 1
ATOM 1430 C CA . THR B 1 10 ? -4.324 -7.957 -0.709 1 98.88 10 THR B CA 1
ATOM 1431 C C . THR B 1 10 ? -4.027 -8.531 -2.092 1 98.88 10 THR B C 1
ATOM 1433 O O . THR B 1 10 ? -4.883 -8.5 -2.979 1 98.88 10 THR B O 1
ATOM 1436 N N . TYR B 1 11 ? -2.838 -9.039 -2.27 1 98.94 11 TYR B N 1
ATOM 1437 C CA . TYR B 1 11 ? -2.377 -9.617 -3.525 1 98.94 11 TYR B CA 1
ATOM 1438 C C . TYR B 1 11 ? -1.832 -11.023 -3.309 1 98.94 11 TYR B C 1
ATOM 1440 O O . TYR B 1 11 ? -1.72 -11.484 -2.17 1 98.94 11 TYR B O 1
ATOM 1448 N N . LEU B 1 12 ? -1.57 -11.695 -4.398 1 98.94 12 LEU B N 1
ATOM 1449 C CA . LEU B 1 12 ? -0.756 -12.906 -4.406 1 98.94 12 LEU B CA 1
ATOM 1450 C C . LEU B 1 12 ? 0.598 -12.648 -5.055 1 98.94 12 LEU B C 1
ATOM 1452 O O . LEU B 1 12 ? 0.665 -12.18 -6.195 1 98.94 12 LEU B O 1
ATOM 1456 N N . VAL B 1 13 ? 1.648 -12.875 -4.305 1 98.94 13 VAL B N 1
ATOM 1457 C CA . VAL B 1 13 ? 3.004 -12.875 -4.844 1 98.94 13 VAL B CA 1
ATOM 1458 C C . VAL B 1 13 ? 3.381 -14.297 -5.277 1 98.94 13 VAL B C 1
ATOM 1460 O O . VAL B 1 13 ? 3.277 -15.242 -4.492 1 98.94 13 VAL B O 1
ATOM 1463 N N . VAL B 1 14 ? 3.791 -14.453 -6.516 1 98.88 14 VAL B N 1
ATOM 1464 C CA . VAL B 1 14 ? 4.18 -15.773 -6.992 1 98.88 14 VAL B CA 1
ATOM 1465 C C . VAL B 1 14 ? 5.672 -15.789 -7.32 1 98.88 14 VAL B C 1
ATOM 1467 O O . VAL B 1 14 ? 6.156 -14.93 -8.062 1 98.88 14 VAL B O 1
ATOM 1470 N N . ALA B 1 15 ? 6.379 -16.656 -6.75 1 98.69 15 ALA B N 1
ATOM 1471 C CA . ALA B 1 15 ? 7.781 -16.938 -7.031 1 98.69 15 ALA B CA 1
ATOM 1472 C C . ALA B 1 15 ? 7.957 -18.359 -7.535 1 98.69 15 ALA B C 1
ATOM 1474 O O . ALA B 1 15 ? 6.992 -19.125 -7.613 1 98.69 15 ALA B O 1
ATOM 1475 N N . GLY B 1 16 ? 9.156 -18.75 -7.938 1 98 16 GLY B N 1
ATOM 1476 C CA . GLY B 1 16 ? 9.438 -20.094 -8.438 1 98 16 GLY B CA 1
ATOM 1477 C C . GLY B 1 16 ? 9.227 -20.219 -9.938 1 98 16 GLY B C 1
ATOM 1478 O O . GLY B 1 16 ? 9.477 -19.281 -10.688 1 98 16 GLY B O 1
ATOM 1479 N N . THR B 1 17 ? 8.898 -21.516 -10.344 1 98.06 17 THR B N 1
ATOM 1480 C CA . THR B 1 17 ? 8.719 -21.844 -11.758 1 98.06 17 THR B CA 1
ATOM 1481 C C . THR B 1 17 ? 7.363 -22.484 -11.992 1 98.06 17 THR B C 1
ATOM 1483 O O . THR B 1 17 ? 6.629 -22.781 -11.047 1 98.06 17 THR B O 1
ATOM 1486 N N . ILE B 1 18 ? 7.07 -22.609 -13.32 1 98 18 ILE B N 1
ATOM 1487 C CA . ILE B 1 18 ? 5.785 -23.203 -13.672 1 98 18 ILE B CA 1
ATOM 1488 C C . ILE B 1 18 ? 5.707 -24.625 -13.125 1 98 18 ILE B C 1
ATOM 1490 O O . ILE B 1 18 ? 4.637 -25.094 -12.734 1 98 18 ILE B O 1
ATOM 1494 N N . GLU B 1 19 ? 6.848 -25.344 -13 1 96.62 19 GLU B N 1
ATOM 1495 C CA . GLU B 1 19 ? 6.891 -26.719 -12.477 1 96.62 19 GLU B CA 1
ATOM 1496 C C . GLU B 1 19 ? 6.742 -26.734 -10.961 1 96.62 19 GLU B C 1
ATOM 1498 O O . GLU B 1 19 ? 6.234 -27.703 -10.391 1 96.62 19 GLU B O 1
ATOM 1503 N N . ASN B 1 20 ? 7.207 -25.656 -10.289 1 96.5 20 ASN B N 1
ATOM 1504 C CA . ASN B 1 20 ? 7.168 -25.531 -8.836 1 96.5 20 ASN B CA 1
ATOM 1505 C C . ASN B 1 20 ? 6.781 -24.125 -8.398 1 96.5 20 ASN B C 1
ATOM 1507 O O . ASN B 1 20 ? 7.594 -23.406 -7.816 1 96.5 20 ASN B O 1
ATOM 1511 N N . PRO B 1 21 ? 5.477 -23.797 -8.664 1 97.88 21 PRO B N 1
ATOM 1512 C CA . PRO B 1 21 ? 5.039 -22.469 -8.273 1 97.88 21 PRO B CA 1
ATOM 1513 C C . PRO B 1 21 ? 4.957 -22.297 -6.754 1 97.88 21 PRO B C 1
ATOM 1515 O O . PRO B 1 21 ? 4.57 -23.234 -6.047 1 97.88 21 PRO B O 1
ATOM 1518 N N . ASN B 1 22 ? 5.336 -21.141 -6.207 1 97.81 22 ASN B N 1
ATOM 1519 C CA . ASN B 1 22 ? 5.223 -20.781 -4.797 1 97.81 22 ASN B CA 1
ATOM 1520 C C . ASN B 1 22 ? 4.457 -19.484 -4.602 1 97.81 22 ASN B C 1
ATOM 1522 O O . ASN B 1 22 ? 5.062 -18.406 -4.508 1 97.81 22 ASN B O 1
ATOM 1526 N N . PRO B 1 23 ? 3.16 -19.562 -4.438 1 98.38 23 PRO B N 1
ATOM 1527 C CA . PRO B 1 23 ? 2.352 -18.359 -4.164 1 98.38 23 PRO B CA 1
ATOM 1528 C C . PRO B 1 23 ? 2.355 -17.969 -2.689 1 98.38 23 PRO B C 1
ATOM 1530 O O . PRO B 1 2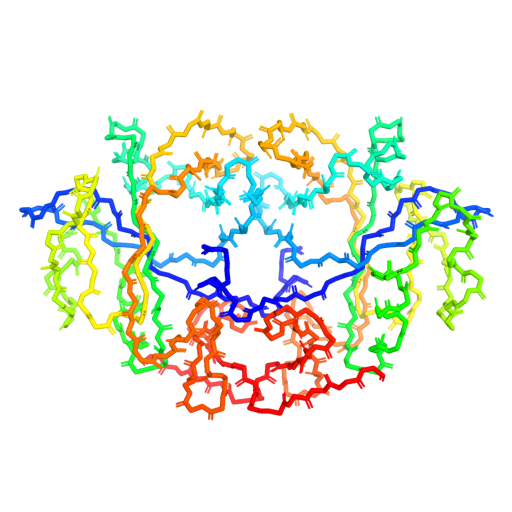3 ? 2.479 -18.844 -1.818 1 98.38 23 PRO B O 1
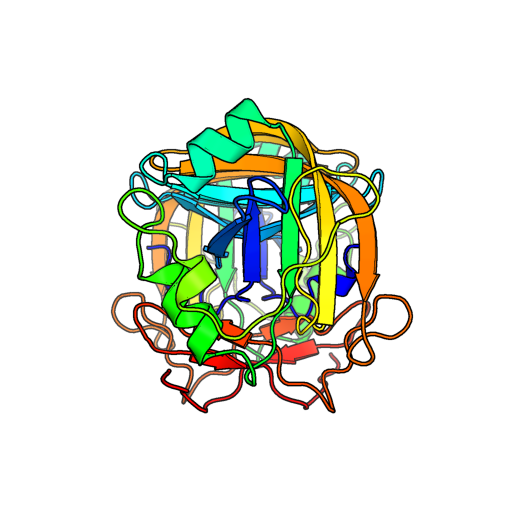ATOM 1533 N N . MET B 1 24 ? 2.219 -16.703 -2.418 1 98 24 MET B N 1
ATOM 1534 C CA . MET B 1 24 ? 2.062 -16.156 -1.068 1 98 24 MET B CA 1
ATOM 1535 C C . MET B 1 24 ? 1.128 -14.961 -1.063 1 98 24 MET B C 1
ATOM 1537 O O . MET B 1 24 ? 1.179 -14.125 -1.97 1 98 24 MET B O 1
ATOM 1541 N N . THR B 1 25 ? 0.28 -14.953 -0.068 1 98.31 25 THR B N 1
ATOM 1542 C CA . THR B 1 25 ? -0.553 -13.773 0.131 1 98.31 25 THR B CA 1
ATOM 1543 C C . THR B 1 25 ? 0.263 -12.633 0.722 1 98.31 25 THR B C 1
ATOM 1545 O O . THR B 1 25 ? 1.073 -12.836 1.627 1 98.31 25 THR B O 1
ATOM 1548 N N . ALA B 1 26 ? 0.1 -11.453 0.205 1 98.5 26 ALA B N 1
ATOM 1549 C CA . ALA B 1 26 ? 0.819 -10.281 0.702 1 98.5 26 ALA B CA 1
ATOM 1550 C C . ALA B 1 26 ? -0.06 -9.031 0.654 1 98.5 26 ALA B C 1
ATOM 1552 O O . ALA B 1 26 ? -0.691 -8.75 -0.367 1 98.5 26 ALA B O 1
ATOM 1553 N N . ASP B 1 27 ? -0.043 -8.305 1.732 1 98.69 27 ASP B N 1
ATOM 1554 C CA . ASP B 1 27 ? -0.708 -7.004 1.807 1 98.69 27 ASP B CA 1
ATOM 1555 C C . ASP B 1 27 ? 0.278 -5.867 1.55 1 98.69 27 ASP B C 1
ATOM 1557 O O . ASP B 1 27 ? -0.127 -4.754 1.207 1 98.69 27 ASP B O 1
ATOM 1561 N N . TRP B 1 28 ? 1.525 -6.109 1.761 1 98.88 28 TRP B N 1
ATOM 1562 C CA . TRP B 1 28 ? 2.529 -5.051 1.808 1 98.88 28 TRP B CA 1
ATOM 1563 C C . TRP B 1 28 ? 3.193 -4.867 0.447 1 98.88 28 TRP B C 1
ATOM 1565 O O . TRP B 1 28 ? 4.391 -5.121 0.294 1 98.88 28 TRP B O 1
ATOM 1575 N N . VAL B 1 29 ? 2.387 -4.41 -0.512 1 98.94 29 VAL B N 1
ATOM 1576 C CA . VAL B 1 29 ? 2.723 -4.105 -1.897 1 98.94 29 VAL B CA 1
ATOM 1577 C C . VAL B 1 29 ? 2.428 -2.635 -2.188 1 98.94 29 VAL B C 1
ATOM 1579 O O . VAL B 1 29 ? 1.422 -2.094 -1.724 1 98.94 29 VAL B O 1
ATOM 1582 N N . VAL B 1 30 ? 3.35 -1.979 -2.961 1 98.94 30 VAL B N 1
ATOM 1583 C CA . VAL B 1 30 ? 3.148 -0.551 -3.176 1 98.94 30 VAL B CA 1
ATOM 1584 C C . VAL B 1 30 ? 3.746 -0.142 -4.52 1 98.94 30 VAL B C 1
ATOM 1586 O O . VAL B 1 30 ? 4.793 -0.658 -4.926 1 98.94 30 VAL B O 1
ATOM 1589 N N . PRO B 1 31 ? 3.039 0.734 -5.305 1 98.88 31 PRO B N 1
ATOM 1590 C CA . PRO B 1 31 ? 3.734 1.36 -6.434 1 98.88 31 PRO B CA 1
ATOM 1591 C C . PRO B 1 31 ? 4.926 2.207 -5.996 1 98.88 31 PRO B C 1
ATOM 1593 O O . PRO B 1 31 ? 4.93 2.752 -4.887 1 98.88 31 PRO B O 1
ATOM 1596 N N . LEU B 1 32 ? 5.949 2.344 -6.957 1 98.88 32 LEU B N 1
ATOM 1597 C CA . LEU B 1 32 ? 7.168 3.041 -6.555 1 98.88 32 LEU B CA 1
ATOM 1598 C C . LEU B 1 32 ? 7.582 4.059 -7.613 1 98.88 32 LEU B C 1
ATOM 1600 O O . LEU B 1 32 ? 8.344 4.984 -7.324 1 98.88 32 LEU B O 1
ATOM 1604 N N . SER B 1 33 ? 7.148 3.814 -8.867 1 98.88 33 SER B N 1
ATOM 1605 C CA . SER B 1 33 ? 7.605 4.672 -9.961 1 98.88 33 SER B CA 1
ATOM 1606 C C . SER B 1 33 ? 6.699 4.543 -11.18 1 98.88 33 SER B C 1
ATOM 1608 O O . SER B 1 33 ? 6.262 3.441 -11.523 1 98.88 33 SER B O 1
ATOM 1610 N N . PHE B 1 34 ? 6.48 5.664 -11.844 1 98.25 34 PHE B N 1
ATOM 1611 C CA . PHE B 1 34 ? 5.781 5.652 -13.125 1 98.25 34 PHE B CA 1
ATOM 1612 C C . PHE B 1 34 ? 6.734 5.293 -14.258 1 98.25 34 PHE B C 1
ATOM 1614 O O . PHE B 1 34 ? 6.379 4.535 -15.164 1 98.25 34 PHE B O 1
ATOM 1621 N N . ASN B 1 35 ? 7.898 5.871 -14.117 1 98.19 35 ASN B N 1
ATOM 1622 C CA . ASN B 1 35 ? 8.891 5.691 -15.18 1 98.19 35 ASN B CA 1
ATOM 1623 C C . ASN B 1 35 ? 10.281 5.461 -14.609 1 98.19 35 ASN B C 1
ATOM 1625 O O . ASN B 1 35 ? 10.922 6.395 -14.117 1 98.19 35 ASN B O 1
ATOM 1629 N N . PRO B 1 36 ? 10.859 4.25 -14.883 1 98.56 36 PRO B N 1
ATOM 1630 C CA . PRO B 1 36 ? 10.141 3.055 -15.336 1 98.56 36 PRO B CA 1
ATOM 1631 C C . PRO B 1 36 ? 9.062 2.609 -14.359 1 98.56 36 PRO B C 1
ATOM 1633 O O . PRO B 1 36 ? 9.094 2.98 -13.18 1 98.56 36 PRO B O 1
ATOM 1636 N N . PRO B 1 37 ? 8.086 1.857 -14.859 1 98.81 37 PRO B N 1
ATOM 1637 C CA . PRO B 1 37 ? 7.066 1.358 -13.938 1 98.81 37 PRO B CA 1
ATOM 1638 C C . PRO B 1 37 ? 7.621 0.352 -12.93 1 98.81 37 PRO B C 1
ATOM 1640 O O . PRO B 1 37 ? 8.156 -0.687 -13.32 1 98.81 37 PRO B O 1
ATOM 1643 N N . MET B 1 38 ? 7.547 0.696 -11.625 1 98.94 38 MET B N 1
ATOM 1644 C CA . MET B 1 38 ? 8.094 -0.145 -10.562 1 98.94 38 MET B CA 1
ATOM 1645 C C . MET B 1 38 ? 7.09 -0.3 -9.422 1 98.94 38 MET B C 1
ATOM 1647 O O . MET B 1 38 ? 6.246 0.575 -9.203 1 98.94 38 MET B O 1
ATOM 1651 N N . LEU B 1 39 ? 7.172 -1.411 -8.758 1 98.94 39 LEU B N 1
ATOM 1652 C CA . LEU B 1 39 ? 6.473 -1.654 -7.5 1 98.94 39 LEU B CA 1
ATOM 1653 C C . LEU B 1 39 ? 7.395 -2.318 -6.48 1 98.94 39 LEU B C 1
ATOM 1655 O O . LEU B 1 39 ? 8.508 -2.73 -6.82 1 98.94 39 LEU B O 1
ATOM 1659 N N . GLY B 1 40 ? 6.965 -2.273 -5.234 1 98.94 40 GLY B N 1
ATOM 1660 C CA . GLY B 1 40 ? 7.688 -2.957 -4.172 1 98.94 40 GLY B CA 1
ATOM 1661 C C . GLY B 1 40 ? 6.82 -3.918 -3.383 1 98.94 40 GLY B C 1
ATOM 1662 O O . GLY B 1 40 ? 5.598 -3.762 -3.332 1 98.94 40 GLY B O 1
ATOM 1663 N N . VAL B 1 41 ? 7.453 -4.891 -2.801 1 98.94 41 VAL B N 1
ATOM 1664 C CA . VAL B 1 41 ? 6.773 -5.83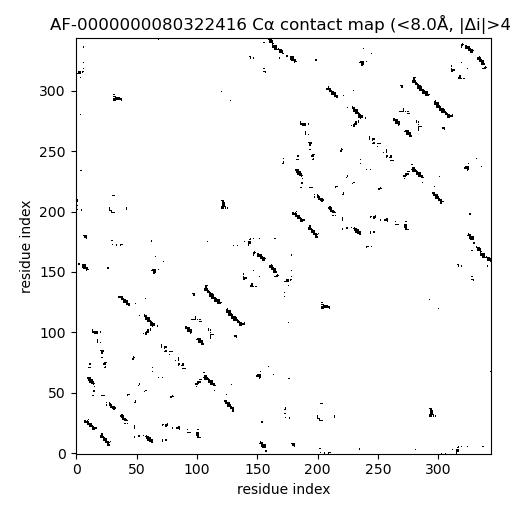2 -1.919 1 98.94 41 VAL B CA 1
ATOM 1665 C C . VAL B 1 41 ? 7.684 -6.191 -0.745 1 98.94 41 VAL B C 1
ATOM 1667 O O . VAL B 1 41 ? 8.867 -6.48 -0.933 1 98.94 41 VAL B O 1
ATOM 1670 N N . ALA B 1 42 ? 7.18 -6.094 0.476 1 98.94 42 ALA B N 1
ATOM 1671 C CA . ALA B 1 42 ? 7.914 -6.496 1.672 1 98.94 42 ALA B CA 1
ATOM 1672 C C . ALA B 1 42 ? 7.641 -7.957 2.016 1 98.94 42 ALA B C 1
ATOM 1674 O O . ALA B 1 42 ? 6.492 -8.344 2.236 1 98.94 42 ALA B O 1
ATOM 1675 N N . ILE B 1 43 ? 8.68 -8.727 2.062 1 98.81 43 ILE B N 1
ATOM 1676 C CA . ILE B 1 43 ? 8.562 -10.156 2.334 1 98.81 43 ILE B CA 1
ATOM 1677 C C . ILE B 1 43 ? 9.336 -10.5 3.607 1 98.81 43 ILE B C 1
ATOM 1679 O O . ILE B 1 43 ? 10.508 -10.156 3.742 1 98.81 43 ILE B O 1
ATOM 1683 N N . GLY B 1 44 ? 8.641 -11.141 4.559 1 98.31 44 GLY B N 1
ATOM 1684 C CA . GLY B 1 44 ? 9.305 -11.547 5.785 1 98.31 44 GLY B CA 1
ATOM 1685 C C . GLY B 1 44 ? 10.578 -12.336 5.539 1 98.31 44 GLY B C 1
ATOM 1686 O O . GLY B 1 44 ? 10.633 -13.18 4.641 1 98.31 44 GLY B O 1
ATOM 1687 N N . LYS B 1 45 ? 11.555 -12.109 6.332 1 97.81 45 LYS B N 1
ATOM 1688 C CA . LYS B 1 45 ? 12.875 -12.719 6.148 1 97.81 45 LYS B CA 1
ATOM 1689 C C . LYS B 1 45 ? 12.812 -14.234 6.289 1 97.81 45 LYS B C 1
ATOM 1691 O O . LYS B 1 45 ? 13.609 -14.953 5.684 1 97.81 45 LYS B O 1
ATOM 1696 N N . THR B 1 46 ? 11.867 -14.742 7.016 1 95.81 46 THR B N 1
ATOM 1697 C CA . THR B 1 46 ? 11.805 -16.172 7.309 1 95.81 46 THR B CA 1
ATOM 1698 C C . THR B 1 46 ? 10.992 -16.906 6.25 1 95.81 46 THR B C 1
ATOM 1700 O O . THR B 1 46 ? 10.906 -18.141 6.273 1 95.81 46 THR B O 1
ATOM 1703 N N . ARG B 1 47 ? 10.391 -16.188 5.328 1 95.31 47 ARG B N 1
ATOM 1704 C CA . ARG B 1 47 ? 9.516 -16.797 4.34 1 95.31 47 ARG B CA 1
ATOM 1705 C C . ARG B 1 47 ? 10.32 -17.516 3.26 1 95.31 47 ARG B C 1
ATOM 1707 O O . ARG B 1 47 ? 11.359 -17.016 2.822 1 95.31 47 ARG B O 1
ATOM 1714 N N . HIS B 1 48 ? 9.82 -18.656 2.83 1 95.56 48 HIS B N 1
ATOM 1715 C CA . HIS B 1 48 ? 10.398 -19.391 1.706 1 95.56 48 HIS B CA 1
ATOM 1716 C C . HIS B 1 48 ? 10.391 -18.531 0.44 1 95.56 48 HIS B C 1
ATOM 1718 O O . HIS B 1 48 ? 11.344 -18.578 -0.346 1 95.56 48 HIS B O 1
ATOM 1724 N N . THR B 1 49 ? 9.344 -17.797 0.206 1 97.06 49 THR B N 1
ATOM 1725 C CA . THR B 1 49 ? 9.188 -16.922 -0.941 1 97.06 49 THR B CA 1
ATOM 1726 C C . THR B 1 49 ? 10.383 -15.969 -1.051 1 97.06 49 THR B C 1
ATOM 1728 O O . THR B 1 49 ? 10.875 -15.703 -2.15 1 97.06 49 THR B O 1
ATOM 1731 N N . ARG B 1 50 ? 10.812 -15.461 0.09 1 97.75 50 ARG B N 1
ATOM 1732 C CA . ARG B 1 50 ? 11.945 -14.531 0.125 1 97.75 50 ARG B CA 1
ATOM 1733 C C . ARG B 1 50 ? 13.172 -15.148 -0.539 1 97.75 50 ARG B C 1
ATOM 1735 O O . ARG B 1 50 ? 13.805 -14.516 -1.394 1 97.75 50 ARG B O 1
ATOM 1742 N N . LYS B 1 51 ? 13.516 -16.375 -0.201 1 97.12 51 LYS B N 1
ATOM 1743 C CA . LYS B 1 51 ? 14.68 -17.062 -0.742 1 97.12 51 LYS B CA 1
ATOM 1744 C C . LYS B 1 51 ? 14.555 -17.25 -2.252 1 97.12 51 LYS B C 1
ATOM 1746 O O . LYS B 1 51 ? 15.516 -17.031 -2.99 1 97.12 51 LYS B O 1
ATOM 1751 N N . LEU B 1 52 ? 13.406 -17.641 -2.719 1 97.62 52 LEU B N 1
ATOM 1752 C CA . LEU B 1 52 ? 13.172 -17.891 -4.137 1 97.62 52 LEU B CA 1
ATOM 1753 C C . LEU B 1 52 ? 13.352 -16.609 -4.945 1 97.62 52 LEU B C 1
ATOM 1755 O O . LEU B 1 52 ? 13.977 -16.609 -6.004 1 97.62 52 LEU B O 1
ATOM 1759 N N . ILE B 1 53 ? 12.758 -15.484 -4.457 1 98.75 53 ILE B N 1
ATOM 1760 C CA . ILE B 1 53 ? 12.844 -14.211 -5.164 1 98.75 53 ILE B CA 1
ATOM 1761 C C . ILE B 1 53 ? 14.297 -13.734 -5.195 1 98.75 53 ILE B C 1
ATOM 1763 O O . ILE B 1 53 ? 14.766 -13.203 -6.203 1 98.75 53 ILE B O 1
ATOM 1767 N N . GLU B 1 54 ? 14.969 -13.906 -4.09 1 98.19 54 GLU B N 1
ATOM 1768 C CA . GLU B 1 54 ? 16.375 -13.516 -4.023 1 98.19 54 GLU B CA 1
ATOM 1769 C C . GLU B 1 54 ? 17.203 -14.289 -5.039 1 98.19 54 GLU B C 1
ATOM 1771 O O . GLU B 1 54 ? 18.141 -13.742 -5.637 1 98.19 54 GLU B O 1
ATOM 1776 N N . GLU B 1 55 ? 16.938 -15.523 -5.207 1 97.81 55 GLU B N 1
ATOM 1777 C CA . GLU B 1 55 ? 17.703 -16.406 -6.094 1 97.81 55 GLU B CA 1
ATOM 1778 C C . GLU B 1 55 ? 17.328 -16.156 -7.555 1 97.81 55 GLU B C 1
ATOM 1780 O O . GLU B 1 55 ? 18.203 -16.062 -8.414 1 97.81 55 GLU B O 1
ATOM 1785 N N . GLN B 1 56 ? 16.031 -16.062 -7.855 1 98.25 56 GLN B N 1
ATOM 1786 C CA . GLN B 1 56 ? 15.531 -16.031 -9.227 1 98.25 56 GLN B CA 1
ATOM 1787 C C . GLN B 1 56 ? 15.5 -14.594 -9.758 1 98.25 56 GLN B C 1
ATOM 1789 O O . GLN B 1 56 ? 15.438 -14.383 -10.969 1 98.25 56 GLN B O 1
ATOM 1794 N N . LYS B 1 57 ? 15.383 -13.672 -8.93 1 98.81 57 LYS B N 1
ATOM 1795 C CA . LYS B 1 57 ? 15.398 -12.242 -9.219 1 98.81 57 LYS B CA 1
ATOM 1796 C C . LYS B 1 57 ? 14.172 -11.836 -10.039 1 98.81 57 LYS B C 1
ATOM 1798 O O . LYS B 1 57 ? 14.25 -10.93 -10.875 1 98.81 57 LYS B O 1
ATOM 1803 N N . ASP B 1 58 ? 13.125 -12.523 -9.914 1 98.94 58 ASP B N 1
ATOM 1804 C CA . ASP B 1 58 ? 11.852 -12.133 -10.516 1 98.94 58 ASP B CA 1
ATOM 1805 C C . ASP B 1 58 ? 10.68 -12.656 -9.688 1 98.94 58 ASP B C 1
ATOM 1807 O O . ASP B 1 58 ? 10.859 -13.492 -8.797 1 98.94 58 ASP B O 1
ATOM 1811 N N . PHE B 1 59 ? 9.516 -12.164 -9.781 1 98.94 59 PHE B N 1
ATOM 1812 C CA . PHE B 1 59 ? 8.258 -12.562 -9.156 1 98.94 59 PHE B CA 1
ATOM 1813 C C . PHE B 1 59 ? 7.066 -11.984 -9.906 1 98.94 59 PHE B C 1
ATOM 1815 O O . PHE B 1 59 ? 7.234 -11.148 -10.797 1 98.94 59 PHE B O 1
ATOM 1822 N N . VAL B 1 60 ? 5.93 -12.438 -9.617 1 99 60 VAL B N 1
ATOM 1823 C CA . VAL B 1 60 ? 4.676 -11.93 -10.172 1 99 60 VAL B CA 1
ATOM 1824 C C . VAL B 1 60 ? 3.785 -11.422 -9.031 1 99 60 VAL B C 1
ATOM 1826 O O . VAL B 1 60 ? 3.686 -12.062 -7.984 1 99 60 VAL B O 1
ATOM 1829 N N . ILE B 1 61 ? 3.221 -10.281 -9.172 1 99 61 ILE B N 1
ATOM 1830 C CA . ILE B 1 61 ? 2.107 -9.836 -8.344 1 99 61 ILE B CA 1
ATOM 1831 C C . ILE B 1 61 ? 0.788 -10.109 -9.062 1 99 61 ILE B C 1
ATOM 1833 O O . ILE B 1 61 ? 0.526 -9.539 -10.125 1 99 61 ILE B O 1
ATOM 1837 N N . ALA B 1 62 ? -0.017 -10.961 -8.539 1 99 62 ALA B N 1
ATOM 1838 C CA . ALA B 1 62 ? -1.322 -11.305 -9.094 1 99 62 ALA B CA 1
ATOM 1839 C C . ALA B 1 62 ? -2.449 -10.68 -8.281 1 99 62 ALA B C 1
ATOM 1841 O O . ALA B 1 62 ? -2.387 -10.648 -7.047 1 99 62 ALA B O 1
ATOM 1842 N N . VAL B 1 63 ? -3.475 -10.18 -8.977 1 98.94 63 VAL B N 1
ATOM 1843 C CA . VAL B 1 63 ? -4.512 -9.375 -8.336 1 98.94 63 VAL B CA 1
ATOM 1844 C C . VAL B 1 63 ? -5.785 -10.203 -8.18 1 98.94 63 VAL B C 1
ATOM 1846 O O . VAL B 1 63 ? -6.512 -10.43 -9.156 1 98.94 63 VAL B O 1
ATOM 1849 N N . PRO B 1 64 ? -6.09 -10.641 -6.988 1 98.88 64 PRO B N 1
ATOM 1850 C CA . PRO B 1 64 ? -7.316 -11.406 -6.754 1 98.88 64 PRO B CA 1
ATOM 1851 C C . PRO B 1 64 ? -8.523 -10.516 -6.465 1 98.88 64 PRO B C 1
ATOM 1853 O O . PRO B 1 64 ? -8.359 -9.344 -6.105 1 98.88 64 PRO B O 1
ATOM 1856 N N . THR B 1 65 ? -9.695 -11.086 -6.691 1 98.81 65 THR B N 1
ATOM 1857 C CA . THR B 1 65 ? -10.945 -10.555 -6.172 1 98.81 65 THR B CA 1
ATOM 1858 C C . THR B 1 65 ? -11.523 -11.469 -5.094 1 98.81 65 THR B C 1
ATOM 1860 O O . THR B 1 65 ? -10.914 -12.477 -4.738 1 98.81 65 THR B O 1
ATOM 1863 N N . VAL B 1 66 ? -12.648 -11.086 -4.543 1 98.69 66 VAL B N 1
ATOM 1864 C CA . VAL B 1 66 ? -13.211 -11.773 -3.387 1 98.69 66 VAL B CA 1
ATOM 1865 C C . VAL B 1 66 ? -13.531 -13.219 -3.756 1 98.69 66 VAL B C 1
ATOM 1867 O O . VAL B 1 66 ? -13.578 -14.094 -2.887 1 98.69 66 VAL B O 1
ATOM 1870 N N . GLU B 1 67 ? -13.711 -13.5 -5.047 1 98.38 67 GLU B N 1
ATOM 1871 C CA . GLU B 1 67 ? -14.016 -14.852 -5.508 1 98.38 67 GLU B CA 1
ATOM 1872 C C . GLU B 1 67 ? -12.859 -15.812 -5.219 1 98.38 67 GLU B C 1
ATOM 1874 O O . GLU B 1 67 ? -13.055 -17.031 -5.176 1 98.38 67 GLU B O 1
ATOM 1879 N N . LEU B 1 68 ? -11.664 -15.266 -5.016 1 98.75 68 LEU B N 1
ATOM 1880 C CA . LEU B 1 68 ? -10.484 -16.094 -4.789 1 98.75 68 LEU B CA 1
ATOM 1881 C C . LEU B 1 68 ? -10.086 -16.078 -3.318 1 98.75 68 LEU B C 1
ATOM 1883 O O . LEU B 1 68 ? -8.953 -16.438 -2.977 1 98.75 68 LEU B O 1
ATOM 1887 N N . LEU B 1 69 ? -10.969 -15.695 -2.439 1 98.81 69 LEU B N 1
ATOM 1888 C CA . LEU B 1 69 ? -10.664 -15.5 -1.027 1 98.81 69 LEU B CA 1
ATOM 1889 C C . LEU B 1 69 ? -10.109 -16.781 -0.411 1 98.81 69 LEU B C 1
ATOM 1891 O O . LEU B 1 69 ? -9.133 -16.734 0.349 1 98.81 69 LEU B O 1
ATOM 1895 N N . LYS B 1 70 ? -10.688 -17.922 -0.705 1 98.25 70 LYS B N 1
ATOM 1896 C CA . LYS B 1 70 ? -10.211 -19.172 -0.15 1 98.25 70 LYS B CA 1
ATOM 1897 C C . LYS B 1 70 ? -8.766 -19.453 -0.57 1 98.25 70 LYS B C 1
ATOM 1899 O O . LYS B 1 70 ? -7.941 -19.859 0.253 1 98.25 70 LYS B O 1
ATOM 1904 N N . ASP B 1 71 ? -8.453 -19.266 -1.809 1 98.62 71 ASP B N 1
ATOM 1905 C CA . ASP B 1 71 ? -7.102 -19.484 -2.318 1 98.62 71 ASP B CA 1
ATOM 1906 C C . ASP B 1 71 ? -6.113 -18.5 -1.705 1 98.62 71 ASP B C 1
ATOM 1908 O O . ASP B 1 71 ? -4.98 -18.859 -1.382 1 98.62 71 ASP B O 1
ATOM 1912 N N . VAL B 1 72 ? -6.574 -17.266 -1.561 1 98.62 72 VAL B N 1
ATOM 1913 C CA . VAL B 1 72 ? -5.746 -16.25 -0.931 1 98.62 72 VAL B CA 1
ATOM 1914 C C . VAL B 1 72 ? -5.406 -16.656 0.497 1 98.62 72 VAL B C 1
ATOM 1916 O O . VAL B 1 72 ? -4.258 -16.531 0.934 1 98.62 72 VAL B O 1
ATOM 1919 N N . TRP B 1 73 ? -6.352 -17.172 1.193 1 98.19 73 TRP B N 1
ATOM 1920 C CA . TRP B 1 73 ? -6.141 -17.625 2.566 1 98.19 73 TRP B CA 1
ATOM 1921 C C . TRP B 1 73 ? -5.164 -18.781 2.615 1 98.19 73 TRP B C 1
ATOM 1923 O O . TRP B 1 73 ? -4.246 -18.797 3.439 1 98.19 73 TRP B O 1
ATOM 1933 N N . VAL B 1 74 ? -5.309 -19.719 1.735 1 97.38 74 VAL B N 1
ATOM 1934 C CA . VAL B 1 74 ? -4.426 -20.875 1.671 1 97.38 74 VAL B CA 1
ATOM 1935 C C . VAL B 1 74 ? -2.992 -20.422 1.405 1 97.38 74 VAL B C 1
ATOM 1937 O O . VAL B 1 74 ? -2.064 -20.828 2.105 1 97.38 74 VAL B O 1
ATOM 1940 N N . ALA B 1 75 ? -2.82 -19.516 0.481 1 97.5 75 ALA B N 1
ATOM 1941 C CA . ALA B 1 75 ? -1.494 -19.047 0.105 1 97.5 75 ALA B CA 1
ATOM 1942 C C . ALA B 1 75 ? -0.835 -18.297 1.259 1 97.5 75 ALA B C 1
ATOM 1944 O O . ALA B 1 75 ? 0.394 -18.219 1.337 1 97.5 75 ALA B O 1
ATOM 1945 N N . GLY B 1 76 ? -1.651 -17.688 2.137 1 96.44 76 GLY B N 1
ATOM 1946 C CA . GLY B 1 76 ? -1.132 -16.875 3.221 1 96.44 76 GLY B CA 1
ATOM 1947 C C . GLY B 1 76 ? -0.917 -17.641 4.504 1 96.44 76 GLY B C 1
ATOM 1948 O O . GLY B 1 76 ? -0.253 -17.172 5.426 1 96.44 76 GLY B O 1
ATOM 1949 N N . THR B 1 77 ? -1.422 -18.875 4.609 1 94.69 77 THR B N 1
ATOM 1950 C CA . THR B 1 77 ? -1.411 -19.547 5.902 1 94.69 77 THR B CA 1
ATOM 1951 C C . THR B 1 77 ? -0.649 -20.875 5.816 1 94.69 77 THR B C 1
ATOM 1953 O O . THR B 1 77 ? -0.269 -21.438 6.84 1 94.69 77 THR B O 1
ATOM 1956 N N . VAL B 1 78 ? -0.417 -21.328 4.664 1 87.25 78 VAL B N 1
ATOM 1957 C CA . VAL B 1 78 ? 0.358 -22.562 4.465 1 87.25 78 VAL B CA 1
ATOM 1958 C C . VAL B 1 78 ? 1.793 -22.203 4.082 1 87.25 78 VAL B C 1
ATOM 1960 O O . VAL B 1 78 ? 2.02 -21.312 3.252 1 87.25 78 VAL B O 1
ATOM 1963 N N . SER B 1 79 ? 2.738 -22.906 4.711 1 84.38 79 SER B N 1
ATOM 1964 C CA . SER B 1 79 ? 4.137 -22.641 4.391 1 84.38 79 SER B CA 1
ATOM 1965 C C . SER B 1 79 ? 4.602 -23.469 3.199 1 84.38 79 SER B C 1
ATOM 1967 O O . SER B 1 79 ? 4.453 -24.688 3.191 1 84.38 79 SER B O 1
ATOM 1969 N N . GLY B 1 80 ? 5.156 -22.812 2.273 1 80.75 80 GLY B N 1
ATOM 1970 C CA . GLY B 1 80 ? 5.691 -23.484 1.1 1 80.75 80 GLY B CA 1
ATOM 1971 C C . GLY B 1 80 ? 6.961 -24.266 1.386 1 80.75 80 GLY B C 1
ATOM 1972 O O . GLY B 1 80 ? 7.402 -25.062 0.558 1 80.75 80 GLY B O 1
ATOM 1973 N N . ALA B 1 81 ? 7.523 -24.016 2.506 1 82.75 81 ALA B N 1
ATOM 1974 C CA . ALA B 1 81 ? 8.742 -24.719 2.883 1 82.75 81 ALA B CA 1
ATOM 1975 C C . ALA B 1 81 ? 8.445 -26.156 3.268 1 82.75 81 ALA B C 1
ATOM 1977 O O . ALA B 1 81 ? 9.312 -27.031 3.158 1 82.75 81 ALA B O 1
ATOM 1978 N N . LYS B 1 82 ? 7.277 -26.391 3.67 1 82.31 82 LYS B N 1
ATOM 1979 C CA . LYS B 1 82 ? 6.938 -27.703 4.211 1 82.31 82 LYS B CA 1
ATOM 1980 C C . LYS B 1 82 ? 6.07 -28.5 3.232 1 82.31 82 LYS B C 1
ATOM 1982 O O . LYS B 1 82 ? 6.07 -29.734 3.252 1 82.31 82 LYS B O 1
ATOM 1987 N N . GLU B 1 83 ? 5.359 -27.719 2.426 1 82.69 83 GLU B N 1
ATOM 1988 C CA . GLU B 1 83 ? 4.445 -28.359 1.479 1 82.69 83 GLU B CA 1
ATOM 1989 C C . GLU B 1 83 ? 4.223 -27.484 0.252 1 82.69 83 GLU B C 1
ATOM 1991 O O . GLU B 1 83 ? 4.465 -26.266 0.298 1 82.69 83 GLU B O 1
ATOM 1996 N N . ARG B 1 84 ? 3.824 -28.219 -0.767 1 89.06 84 ARG B N 1
ATOM 1997 C CA . ARG B 1 84 ? 3.49 -27.484 -1.983 1 89.06 84 ARG B CA 1
ATOM 1998 C C . ARG B 1 84 ? 2.109 -26.844 -1.878 1 89.06 84 ARG B C 1
ATOM 2000 O O . ARG B 1 84 ? 1.104 -27.469 -2.225 1 89.06 84 ARG B O 1
ATOM 2007 N N . LYS B 1 85 ? 2.084 -25.625 -1.438 1 89.12 85 LYS B N 1
ATOM 2008 C CA . LYS B 1 85 ? 0.812 -24.938 -1.187 1 89.12 85 LYS B CA 1
ATOM 2009 C C . LYS B 1 85 ? 0.01 -24.781 -2.475 1 89.12 85 LYS B C 1
ATOM 2011 O O . LYS B 1 85 ? -1.222 -24.75 -2.443 1 89.12 85 LYS B O 1
ATOM 2016 N N . ALA B 1 86 ? 0.704 -24.797 -3.594 1 92.25 86 ALA B N 1
ATOM 2017 C CA . ALA B 1 86 ? 0.029 -24.688 -4.883 1 92.25 86 ALA B CA 1
ATOM 2018 C C . ALA B 1 86 ? -0.96 -25.828 -5.086 1 92.25 86 ALA B C 1
ATOM 2020 O O . ALA B 1 86 ? -2.01 -25.641 -5.707 1 92.25 86 ALA B O 1
ATOM 2021 N N . ASP B 1 87 ? -0.668 -26.906 -4.516 1 92.62 87 ASP B N 1
ATOM 2022 C CA . ASP B 1 87 ? -1.499 -28.094 -4.672 1 92.62 87 ASP B CA 1
ATOM 2023 C 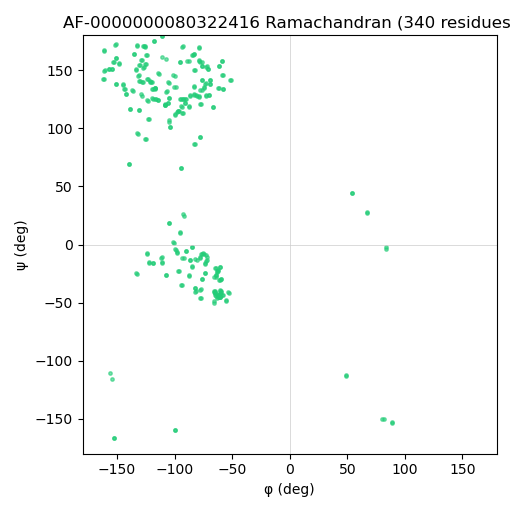C . ASP B 1 87 ? -2.799 -27.969 -3.883 1 92.62 87 ASP B C 1
ATOM 2025 O O . ASP B 1 87 ? -3.748 -28.719 -4.109 1 92.62 87 ASP B O 1
ATOM 2029 N N . LYS B 1 88 ? -2.867 -27.078 -2.984 1 94.81 88 LYS B N 1
ATOM 2030 C CA . LYS B 1 88 ? -4.043 -26.891 -2.137 1 94.81 88 LYS B CA 1
ATOM 2031 C C . LYS B 1 88 ? -4.914 -25.75 -2.652 1 94.81 88 LYS B C 1
ATOM 2033 O O . LYS B 1 88 ? -5.973 -25.469 -2.084 1 94.81 88 LYS B O 1
ATOM 2038 N N . MET B 1 89 ? -4.422 -25.125 -3.652 1 97.19 89 MET B N 1
ATOM 2039 C CA . MET B 1 89 ? -5.164 -24.031 -4.25 1 97.19 89 MET B CA 1
ATOM 2040 C C . MET B 1 89 ? -5.98 -24.5 -5.449 1 97.19 89 MET B C 1
ATOM 2042 O O . MET B 1 89 ? -5.684 -25.547 -6.027 1 97.19 89 MET B O 1
ATOM 2046 N N . SER B 1 90 ? -7.012 -23.766 -5.777 1 97.94 90 SER B N 1
ATOM 2047 C CA . SER B 1 90 ? -7.898 -24.141 -6.875 1 97.94 90 SER B CA 1
ATOM 2048 C C . SER B 1 90 ? -7.586 -23.344 -8.133 1 97.94 90 SER B C 1
ATOM 2050 O O . SER B 1 90 ? -8.234 -23.516 -9.164 1 97.94 90 SER B O 1
ATOM 2052 N N . VAL B 1 91 ? -6.625 -22.516 -8.07 1 98.62 91 VAL B N 1
ATOM 2053 C CA . VAL B 1 91 ? -6.285 -21.641 -9.188 1 98.62 91 VAL B CA 1
ATOM 2054 C C . VAL B 1 91 ? -5.395 -22.406 -10.18 1 98.62 91 VAL B C 1
ATOM 2056 O O . VAL B 1 91 ? -4.844 -23.453 -9.844 1 98.62 91 VAL B O 1
ATOM 2059 N N . THR B 1 92 ? -5.309 -21.828 -11.359 1 98.69 92 THR B N 1
ATOM 2060 C CA . THR B 1 92 ? -4.465 -22.375 -12.414 1 98.69 92 THR B CA 1
ATOM 2061 C C . THR B 1 92 ? -3.232 -21.5 -12.633 1 98.69 92 THR B C 1
ATOM 2063 O O . THR B 1 92 ? -3.352 -20.328 -13 1 98.69 92 THR B O 1
ATOM 2066 N N . PHE B 1 93 ? -2.062 -22.141 -12.43 1 98.81 93 PHE B N 1
ATOM 2067 C CA . PHE B 1 93 ? -0.824 -21.438 -12.75 1 98.81 93 PHE B CA 1
ATOM 2068 C C . PHE B 1 93 ? -0.512 -21.547 -14.242 1 98.81 93 PHE B C 1
ATOM 2070 O O . PHE B 1 93 ? -0.687 -22.609 -14.844 1 98.81 93 PHE B O 1
ATOM 2077 N N . VAL B 1 94 ? -0.126 -20.453 -14.859 1 98.88 94 VAL B N 1
ATOM 2078 C CA . VAL 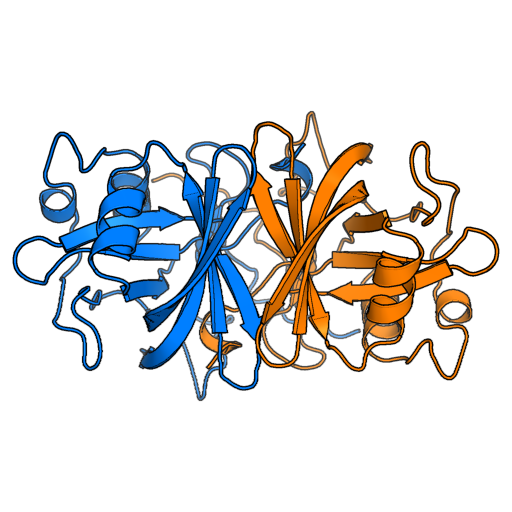B 1 94 ? 0.198 -20.406 -16.281 1 98.88 94 VAL B CA 1
ATOM 2079 C C . VAL B 1 94 ? 1.552 -19.734 -16.484 1 98.88 94 VAL B C 1
ATOM 2081 O O . VAL B 1 94 ? 1.993 -18.953 -15.648 1 98.88 94 VAL B O 1
ATOM 2084 N N . GLU B 1 95 ? 2.205 -20.047 -17.547 1 98.75 95 GLU B N 1
ATOM 2085 C CA . GLU B 1 95 ? 3.498 -19.438 -17.844 1 98.75 95 GLU B CA 1
ATOM 2086 C C . GLU B 1 95 ? 3.373 -17.938 -18.016 1 98.75 95 GLU B C 1
ATOM 2088 O O . GLU B 1 95 ? 2.43 -17.453 -18.656 1 98.75 95 GLU B O 1
ATOM 2093 N N . SER B 1 96 ? 4.332 -17.234 -17.375 1 98.81 96 SER B N 1
ATOM 2094 C CA . SER B 1 96 ? 4.473 -15.805 -17.641 1 98.81 96 SER B CA 1
ATOM 2095 C C . SER B 1 96 ? 5.211 -15.555 -18.953 1 98.81 96 SER B C 1
ATOM 2097 O O . SER B 1 96 ? 5.727 -16.5 -19.562 1 98.81 96 SER B O 1
ATOM 2099 N N . GLN B 1 97 ? 5.203 -14.336 -19.391 1 98.81 97 GLN B N 1
ATOM 2100 C CA . GLN B 1 97 ? 5.773 -14.023 -20.703 1 98.81 97 GLN B CA 1
ATOM 2101 C C . GLN B 1 97 ? 7.23 -13.586 -20.578 1 98.81 97 GLN B C 1
ATOM 2103 O O . GLN B 1 97 ? 8.055 -13.898 -21.438 1 98.81 97 GLN B O 1
ATOM 2108 N N . LYS B 1 98 ? 7.543 -12.906 -19.516 1 98.88 98 LYS B N 1
ATOM 2109 C CA . LYS B 1 98 ? 8.844 -12.242 -19.484 1 98.88 98 LYS B CA 1
ATOM 2110 C C . LYS B 1 98 ? 9.648 -12.68 -18.266 1 98.88 98 LYS B C 1
ATOM 2112 O O . LYS B 1 98 ? 10.82 -12.32 -18.125 1 98.88 98 LYS B O 1
ATOM 2117 N N . VAL B 1 99 ? 9.07 -13.438 -17.344 1 98.88 99 VAL B N 1
ATOM 2118 C CA . VAL B 1 99 ? 9.781 -13.898 -16.156 1 98.88 99 VAL B CA 1
ATOM 2119 C C . VAL B 1 99 ? 9.539 -15.391 -15.953 1 98.88 99 VAL B C 1
ATOM 2121 O O . VAL B 1 99 ? 8.688 -15.984 -16.625 1 98.88 99 VAL B O 1
ATOM 2124 N N . LYS B 1 100 ? 10.273 -15.977 -15 1 98.75 100 LYS B N 1
ATOM 2125 C CA . LYS B 1 100 ? 10.156 -17.406 -14.711 1 98.75 100 LYS B CA 1
ATOM 2126 C C . LYS B 1 100 ? 8.977 -17.688 -13.789 1 98.75 100 LYS B C 1
ATOM 2128 O O . LYS B 1 100 ? 8.32 -18.719 -13.914 1 98.75 100 LYS B O 1
ATOM 2133 N N . ALA B 1 101 ? 8.75 -16.812 -12.844 1 98.88 101 ALA B N 1
ATOM 2134 C CA . ALA B 1 101 ? 7.617 -16.984 -11.938 1 98.88 101 ALA B CA 1
ATOM 2135 C C . ALA B 1 101 ? 6.305 -17.062 -12.711 1 98.88 101 ALA B C 1
ATOM 2137 O O . ALA B 1 101 ? 6.062 -16.266 -13.617 1 98.88 101 ALA B O 1
ATOM 2138 N N . PRO B 1 102 ? 5.48 -17.969 -12.414 1 98.88 102 PRO B N 1
ATOM 2139 C CA . PRO B 1 102 ? 4.234 -18.125 -13.172 1 98.88 102 PRO B CA 1
ATOM 2140 C C . PRO B 1 102 ? 3.172 -17.109 -12.766 1 98.88 102 PRO B C 1
ATOM 2142 O O . PRO B 1 102 ? 3.264 -16.5 -11.688 1 98.88 102 PRO B O 1
ATOM 2145 N N . SER B 1 103 ? 2.244 -16.875 -13.648 1 98.94 103 SER B N 1
ATOM 2146 C CA . SER B 1 103 ? 1.045 -16.078 -13.422 1 98.94 103 SER B CA 1
ATOM 2147 C C . SER B 1 103 ? -0.125 -16.953 -12.984 1 98.94 103 SER B C 1
ATOM 2149 O O . SER B 1 103 ? -0.006 -18.188 -12.93 1 98.94 103 SER B O 1
ATOM 2151 N N . ILE B 1 104 ? -1.197 -16.344 -12.57 1 98.94 104 ILE B N 1
ATOM 2152 C CA . ILE B 1 104 ? -2.404 -17.047 -12.156 1 98.94 104 ILE B CA 1
ATOM 2153 C C . ILE B 1 104 ? -3.559 -16.688 -13.086 1 98.94 104 ILE B C 1
ATOM 2155 O O . ILE B 1 104 ? -3.965 -15.523 -13.172 1 98.94 104 ILE B O 1
ATOM 2159 N N . LYS B 1 105 ? -4.168 -17.625 -13.641 1 98.88 105 LYS B N 1
ATOM 2160 C CA . LYS B 1 105 ? -5.184 -17.469 -14.68 1 98.88 105 LYS B CA 1
ATOM 2161 C C . LYS B 1 105 ? -6.414 -16.75 -14.133 1 98.88 105 LYS B C 1
ATOM 2163 O O . LYS B 1 105 ? -6.988 -15.891 -14.797 1 98.88 105 LYS B O 1
ATOM 2168 N N . GLU B 1 106 ? -6.836 -17.078 -12.945 1 98.88 106 GLU B N 1
ATOM 2169 C CA . GLU B 1 106 ? -8.102 -16.625 -12.383 1 98.88 106 GLU B CA 1
ATOM 2170 C C . GLU B 1 106 ? -7.965 -15.219 -11.797 1 98.88 106 GLU B C 1
ATOM 2172 O O . GLU B 1 106 ? -8.961 -14.578 -11.469 1 98.88 106 GLU B O 1
ATOM 2177 N N . CYS B 1 107 ? -6.723 -14.734 -11.641 1 98.88 107 CYS B N 1
ATOM 2178 C CA . CYS B 1 107 ? -6.527 -13.383 -11.133 1 98.88 107 CYS B CA 1
ATOM 2179 C C . CYS B 1 107 ? -6.812 -12.344 -12.219 1 98.88 107 CYS B C 1
ATOM 2181 O O . CYS B 1 107 ? -6.637 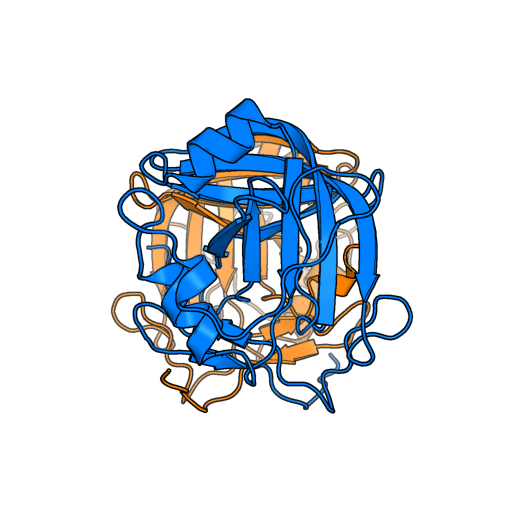-12.625 -13.406 1 98.88 107 CYS B O 1
ATOM 2183 N N . GLN B 1 108 ? -7.176 -11.211 -11.805 1 98.88 108 GLN B N 1
ATOM 2184 C CA . GLN B 1 108 ? -7.684 -10.203 -12.734 1 98.88 108 GLN B CA 1
ATOM 2185 C C . GLN B 1 108 ? -6.543 -9.391 -13.336 1 98.88 108 GLN B C 1
ATOM 2187 O O . GLN B 1 108 ? -6.742 -8.664 -14.312 1 98.88 108 GLN B O 1
ATOM 2192 N N . ALA B 1 109 ? -5.41 -9.469 -12.828 1 98.88 109 ALA B N 1
ATOM 2193 C CA . ALA B 1 109 ? -4.18 -8.961 -13.422 1 98.88 109 ALA B CA 1
ATOM 2194 C C . ALA B 1 109 ? -2.959 -9.719 -12.906 1 98.88 109 ALA B C 1
ATOM 2196 O O . ALA B 1 109 ? -2.986 -10.258 -11.797 1 98.88 109 ALA B O 1
ATOM 2197 N N . ASN B 1 110 ? -1.972 -9.805 -13.672 1 98.94 110 ASN B N 1
ATOM 2198 C CA . ASN B 1 110 ? -0.659 -10.328 -13.312 1 98.94 110 ASN B CA 1
ATOM 2199 C C . ASN B 1 110 ? 0.459 -9.391 -13.75 1 98.94 110 ASN B C 1
ATOM 2201 O O . ASN B 1 110 ? 0.622 -9.125 -14.938 1 98.94 110 ASN B O 1
ATOM 2205 N N . LEU B 1 111 ? 1.156 -8.867 -12.789 1 98.94 111 LEU B N 1
ATOM 2206 C CA . LEU B 1 111 ? 2.291 -7.988 -13.047 1 98.94 111 LEU B CA 1
ATOM 2207 C C . LEU B 1 111 ? 3.607 -8.75 -12.922 1 98.94 111 LEU B C 1
ATOM 2209 O O . LEU B 1 111 ? 3.973 -9.188 -11.828 1 98.94 111 LEU B O 1
ATOM 2213 N N . GLU B 1 112 ? 4.281 -8.93 -14.016 1 99 112 GLU B N 1
ATOM 2214 C CA . GLU B 1 112 ? 5.578 -9.594 -14.047 1 99 112 GLU B CA 1
ATOM 2215 C C . GLU B 1 112 ? 6.707 -8.633 -13.695 1 99 112 GLU B C 1
ATOM 2217 O O . GLU B 1 112 ? 6.84 -7.57 -14.312 1 99 112 GLU B O 1
ATOM 2222 N N . CYS B 1 113 ? 7.535 -9.055 -12.75 1 98.94 113 CYS B N 1
ATOM 2223 C CA . CYS B 1 113 ? 8.516 -8.117 -12.211 1 98.94 113 CYS B CA 1
ATOM 2224 C C . CYS B 1 113 ? 9.906 -8.727 -12.203 1 98.94 113 CYS B C 1
ATOM 2226 O O . CYS B 1 113 ? 10.07 -9.906 -11.875 1 98.94 113 CYS B O 1
ATOM 2228 N N . ARG B 1 114 ? 10.852 -7.902 -12.523 1 98.94 114 ARG B N 1
ATOM 2229 C CA . ARG B 1 114 ? 12.266 -8.211 -12.305 1 98.94 114 ARG B CA 1
ATOM 2230 C C . ARG B 1 114 ? 12.828 -7.398 -11.148 1 98.94 114 ARG B C 1
ATOM 2232 O O . ARG B 1 114 ? 12.648 -6.18 -11.094 1 98.94 114 ARG B O 1
ATOM 2239 N N . VAL B 1 115 ? 13.508 -8.094 -10.273 1 98.94 115 VAL B N 1
ATOM 2240 C CA . VAL B 1 115 ? 14.062 -7.418 -9.102 1 98.94 115 VAL B CA 1
ATOM 2241 C C . VAL B 1 115 ? 15.203 -6.5 -9.523 1 98.94 115 VAL B C 1
ATOM 2243 O O . VAL B 1 115 ? 16.156 -6.938 -10.188 1 98.94 115 VAL B O 1
ATOM 2246 N N . VAL B 1 116 ? 15.109 -5.27 -9.086 1 98.88 116 VAL B N 1
ATOM 2247 C CA . VAL B 1 116 ? 16.172 -4.336 -9.461 1 98.88 116 VAL B CA 1
ATOM 2248 C C . VAL B 1 116 ? 16.875 -3.824 -8.211 1 98.88 116 VAL B C 1
ATOM 2250 O O . VAL B 1 116 ? 17.953 -3.225 -8.297 1 98.88 116 VAL B O 1
ATOM 2253 N N . ASN B 1 117 ? 16.328 -3.975 -7.062 1 98.69 117 ASN B N 1
ATOM 2254 C CA . ASN B 1 117 ? 16.922 -3.594 -5.785 1 98.69 117 ASN B CA 1
ATOM 2255 C C . ASN B 1 117 ? 16.312 -4.383 -4.629 1 98.69 117 ASN B C 1
ATOM 2257 O O . ASN B 1 117 ? 15.195 -4.879 -4.73 1 98.69 117 ASN B O 1
ATOM 2261 N N . GLU B 1 118 ? 17.047 -4.594 -3.613 1 98.69 118 GLU B N 1
ATOM 2262 C CA . GLU B 1 118 ? 16.641 -5.199 -2.354 1 98.69 118 GLU B CA 1
ATOM 2263 C C . GLU B 1 118 ? 17.047 -4.34 -1.163 1 98.69 118 GLU B C 1
ATOM 2265 O O . GLU B 1 118 ? 18.188 -3.902 -1.074 1 98.69 118 GLU B O 1
ATOM 2270 N N . VAL B 1 119 ? 16.094 -4.051 -0.303 1 98.5 119 VAL B N 1
ATOM 2271 C CA . VAL B 1 119 ? 16.328 -3.182 0.846 1 98.5 119 VAL B CA 1
ATOM 2272 C C . VAL B 1 119 ? 15.969 -3.918 2.133 1 98.5 119 VAL B C 1
ATOM 2274 O O . VAL B 1 119 ? 14.836 -4.391 2.289 1 98.5 119 VAL B O 1
ATOM 2277 N N . GLU B 1 120 ? 16.906 -4.012 3.041 1 98.19 120 GLU B N 1
ATOM 2278 C CA . GLU B 1 120 ? 16.578 -4.582 4.348 1 98.19 120 GLU B CA 1
ATOM 2279 C C . GLU B 1 120 ? 15.734 -3.619 5.176 1 98.19 120 GLU B C 1
ATOM 2281 O O . GLU B 1 120 ? 16.094 -2.453 5.344 1 98.19 120 GLU B O 1
ATOM 2286 N N . THR B 1 121 ? 14.641 -4.102 5.684 1 98.5 121 THR B N 1
ATOM 2287 C CA . THR B 1 121 ? 13.758 -3.348 6.566 1 98.5 121 THR B CA 1
ATOM 2288 C C . THR B 1 121 ? 13.375 -4.18 7.789 1 98.5 121 THR B C 1
ATOM 2290 O O . THR B 1 121 ? 12.422 -4.957 7.742 1 98.5 121 THR B O 1
ATOM 2293 N N . GLY B 1 122 ? 14.055 -4.027 8.867 1 98.5 122 GLY B N 1
ATOM 2294 C CA . GLY B 1 122 ? 13.758 -4.77 10.078 1 98.5 122 GLY B CA 1
ATOM 2295 C C . GLY B 1 122 ? 13.602 -6.262 9.844 1 98.5 122 GLY B C 1
ATOM 2296 O O . GLY B 1 122 ? 14.555 -6.941 9.461 1 98.5 122 GLY B O 1
ATOM 2297 N N . ASP B 1 123 ? 12.398 -6.766 10.016 1 98.75 123 ASP B N 1
ATOM 2298 C CA . ASP B 1 123 ? 12.156 -8.203 9.945 1 98.75 123 ASP B CA 1
ATOM 2299 C C . ASP B 1 123 ? 11.688 -8.609 8.547 1 98.75 123 ASP B C 1
ATOM 2301 O O . ASP B 1 123 ? 11.312 -9.766 8.328 1 98.75 123 ASP B O 1
ATOM 2305 N N . HIS B 1 124 ? 11.75 -7.715 7.543 1 98.81 124 HIS B N 1
ATOM 2306 C CA . HIS B 1 124 ? 11.391 -7.988 6.156 1 98.81 124 HIS B CA 1
ATOM 2307 C C . HIS B 1 124 ? 12.508 -7.562 5.207 1 98.81 124 HIS B C 1
ATOM 2309 O O . HIS B 1 124 ? 13.406 -6.809 5.598 1 98.81 124 HIS B O 1
ATOM 2315 N N . ILE B 1 125 ? 12.484 -8.148 4.023 1 98.88 125 ILE B N 1
ATOM 2316 C CA . ILE B 1 125 ? 13.195 -7.629 2.861 1 98.88 125 ILE B CA 1
ATOM 2317 C C . ILE B 1 125 ? 12.203 -6.977 1.9 1 98.88 125 ILE B C 1
ATOM 2319 O O . ILE B 1 125 ? 11.156 -7.551 1.593 1 98.88 125 ILE B O 1
ATOM 2323 N N . PHE B 1 126 ? 12.492 -5.777 1.592 1 98.94 126 PHE B N 1
ATOM 2324 C CA . PHE B 1 126 ? 11.695 -5.062 0.6 1 98.94 126 PHE B CA 1
ATOM 2325 C C . PHE B 1 126 ? 12.312 -5.211 -0.789 1 98.94 126 PHE B C 1
ATOM 2327 O O . PHE B 1 126 ? 13.398 -4.691 -1.053 1 98.94 126 PHE B O 1
ATOM 2334 N N . PHE B 1 127 ? 11.617 -5.902 -1.692 1 98.94 127 PHE B N 1
ATOM 2335 C CA . PHE B 1 127 ? 12.07 -6.082 -3.066 1 98.94 127 PHE B CA 1
ATOM 2336 C C . PHE B 1 127 ? 11.492 -5.004 -3.975 1 98.94 127 PHE B C 1
ATOM 2338 O O . PHE B 1 127 ? 10.281 -4.777 -3.982 1 98.94 127 PHE B O 1
ATOM 2345 N N . VAL B 1 128 ? 12.352 -4.316 -4.672 1 98.94 128 VAL B N 1
ATOM 2346 C CA . VAL B 1 128 ? 11.953 -3.365 -5.703 1 98.94 128 VAL B CA 1
ATOM 2347 C C . VAL B 1 128 ? 11.953 -4.055 -7.066 1 98.94 128 VAL B C 1
ATOM 2349 O O . VAL B 1 128 ? 12.977 -4.574 -7.508 1 98.94 128 VAL B O 1
ATOM 2352 N N . GLY B 1 129 ? 10.82 -4.094 -7.672 1 98.94 129 GLY B N 1
ATOM 2353 C CA . GLY B 1 129 ? 10.695 -4.758 -8.961 1 98.94 129 GLY B CA 1
ATOM 2354 C C . GLY B 1 129 ? 10.289 -3.816 -10.078 1 98.94 129 GLY B C 1
ATOM 2355 O O . GLY B 1 129 ? 9.414 -2.965 -9.891 1 98.94 129 GLY B O 1
ATOM 2356 N N . GLU B 1 130 ? 10.961 -3.932 -11.211 1 98.94 130 GLU B N 1
ATOM 2357 C CA . GLU B 1 130 ? 10.477 -3.299 -12.438 1 98.94 130 GLU B CA 1
ATOM 2358 C C . GLU B 1 130 ? 9.398 -4.145 -13.109 1 98.94 130 GLU B C 1
ATOM 2360 O O . GLU B 1 130 ? 9.578 -5.352 -13.297 1 98.94 130 GLU B O 1
ATOM 2365 N N . ILE B 1 131 ? 8.289 -3.508 -13.406 1 98.94 131 ILE B N 1
ATOM 2366 C CA . ILE B 1 131 ? 7.223 -4.219 -14.102 1 98.94 131 ILE B CA 1
ATOM 2367 C C . ILE B 1 131 ? 7.57 -4.344 -15.586 1 98.94 131 ILE B C 1
ATOM 2369 O O . ILE B 1 131 ? 7.637 -3.34 -16.297 1 98.94 131 ILE B O 1
ATOM 2373 N N . VAL B 1 132 ? 7.645 -5.582 -16.031 1 98.94 132 VAL B N 1
ATOM 2374 C CA . VAL B 1 132 ? 8.156 -5.77 -17.391 1 98.94 132 VAL B CA 1
ATOM 2375 C C . VAL B 1 132 ? 7.031 -6.254 -18.297 1 98.94 132 VAL B C 1
ATOM 2377 O O . VAL B 1 132 ? 7.16 -6.219 -19.531 1 98.94 132 VAL B O 1
ATOM 2380 N N . ASN B 1 133 ? 5.992 -6.699 -17.734 1 98.81 133 ASN B N 1
ATOM 2381 C CA . ASN B 1 133 ? 4.805 -7.125 -18.469 1 98.81 133 ASN B CA 1
ATOM 2382 C C . ASN B 1 133 ? 3.57 -7.16 -17.578 1 98.81 133 ASN B C 1
ATOM 2384 O O . ASN B 1 133 ? 3.682 -7.379 -16.375 1 98.81 133 ASN B O 1
ATOM 2388 N N . VAL B 1 134 ? 2.436 -6.918 -18.203 1 98.81 134 VAL B N 1
ATOM 2389 C CA . VAL B 1 134 ? 1.168 -7.051 -17.484 1 98.81 134 VAL B CA 1
ATOM 2390 C C . VAL B 1 134 ? 0.15 -7.762 -18.375 1 98.81 134 VAL B C 1
ATOM 2392 O O . VAL B 1 134 ? 0.043 -7.469 -19.578 1 98.81 134 VAL B O 1
ATOM 2395 N N . THR B 1 135 ? -0.5 -8.719 -17.812 1 98.56 135 THR B N 1
ATOM 2396 C CA . THR B 1 135 ? -1.731 -9.258 -18.375 1 98.56 135 THR B CA 1
ATOM 2397 C C . THR B 1 135 ? -2.918 -8.969 -17.453 1 98.56 135 THR B C 1
ATOM 2399 O O . THR B 1 135 ? -2.756 -8.867 -16.234 1 98.56 135 THR B O 1
ATOM 2402 N N . HIS B 1 136 ? -4.07 -8.773 -18.031 1 98.5 136 HIS B N 1
ATOM 2403 C CA . HIS B 1 136 ? -5.211 -8.43 -17.203 1 98.5 136 HIS B CA 1
ATOM 2404 C C . HIS B 1 136 ? -6.512 -8.961 -17.781 1 98.5 136 HIS B C 1
ATOM 2406 O O . HIS B 1 136 ? -6.57 -9.297 -18.969 1 98.5 136 HIS B O 1
ATOM 2412 N N . GLY B 1 137 ? -7.484 -9.148 -16.922 1 98.19 137 GLY B N 1
ATOM 2413 C CA . GLY B 1 137 ? -8.828 -9.531 -17.328 1 98.19 137 GLY B CA 1
ATOM 2414 C C . GLY B 1 137 ? -9.789 -8.359 -17.375 1 98.19 137 GLY B C 1
ATOM 2415 O O . GLY B 1 137 ? -9.375 -7.207 -17.531 1 98.19 137 GLY B O 1
ATOM 2416 N N . ASP B 1 138 ? -11.062 -8.688 -17.312 1 98.06 138 ASP B N 1
ATOM 2417 C CA . ASP B 1 138 ? -12.125 -7.719 -17.578 1 98.06 138 ASP B CA 1
ATOM 2418 C C . ASP B 1 138 ? -12.32 -6.777 -16.391 1 98.06 138 ASP B C 1
ATOM 2420 O O . ASP B 1 138 ? -13.031 -5.773 -16.5 1 98.06 138 ASP B O 1
ATOM 2424 N N . ALA B 1 139 ? -11.68 -7.055 -15.305 1 98.62 139 ALA B N 1
ATOM 2425 C CA . ALA B 1 139 ? -11.805 -6.172 -14.148 1 98.62 139 ALA B CA 1
ATOM 2426 C C . ALA B 1 139 ? -11.055 -4.859 -14.383 1 98.62 139 ALA B C 1
ATOM 2428 O O . ALA B 1 139 ? -11.156 -3.932 -13.57 1 98.62 139 ALA B O 1
ATOM 2429 N N . PHE B 1 140 ? -10.273 -4.809 -15.469 1 98.31 140 PHE B N 1
ATOM 2430 C CA . PHE B 1 140 ? -9.5 -3.611 -15.781 1 98.31 140 PHE B CA 1
ATOM 2431 C C . PHE B 1 140 ? -9.75 -3.168 -17.219 1 98.31 140 PHE B C 1
ATOM 2433 O O . PHE B 1 140 ? -9.875 -4 -18.125 1 98.31 140 PHE B O 1
ATOM 2440 N N . SER B 1 141 ? -9.859 -1.889 -17.391 1 95.75 141 SER B N 1
ATOM 2441 C CA . SER B 1 141 ? -9.867 -1.262 -18.703 1 95.75 141 SER B CA 1
ATOM 2442 C C . SER B 1 141 ? -8.758 -0.224 -18.844 1 95.75 141 SER B C 1
ATOM 2444 O O . SER B 1 141 ? -8.812 0.829 -18.203 1 95.75 141 SER B O 1
ATOM 2446 N N . ASP B 1 142 ? -7.754 -0.512 -19.594 1 88.31 142 ASP B N 1
ATOM 2447 C CA . ASP B 1 142 ? -6.598 0.361 -19.766 1 88.31 142 ASP B CA 1
ATOM 2448 C C . ASP B 1 142 ? -5.977 0.736 -18.438 1 88.31 142 ASP B C 1
ATOM 2450 O O . ASP B 1 142 ? -5.789 1.918 -18.141 1 88.31 142 ASP B O 1
ATOM 2454 N N . GLY B 1 143 ? -5.855 -0.257 -17.625 1 93.69 143 GLY B N 1
ATOM 2455 C CA . GLY B 1 143 ? -5.172 -0.076 -16.359 1 93.69 143 GLY B CA 1
ATOM 2456 C C . GLY B 1 143 ? -6.074 0.482 -15.273 1 93.69 143 GLY B C 1
ATOM 2457 O O . GLY B 1 143 ? -5.645 0.65 -14.125 1 93.69 143 GLY B O 1
ATOM 2458 N N . LYS B 1 144 ? -7.297 0.786 -15.656 1 96.06 144 LYS B N 1
ATOM 2459 C CA . LYS B 1 144 ? -8.258 1.312 -14.688 1 96.06 144 LYS B CA 1
ATOM 2460 C C . LYS B 1 144 ? -9.117 0.197 -14.102 1 96.06 144 LYS B C 1
ATOM 2462 O O . LYS B 1 144 ? -9.75 -0.556 -14.844 1 96.06 144 LYS B O 1
ATOM 2467 N N . PRO B 1 145 ? -9.141 0.098 -12.781 1 98.5 145 PRO B N 1
ATOM 2468 C CA . PRO B 1 145 ? -9.969 -0.963 -12.195 1 98.5 145 PRO B CA 1
ATOM 2469 C C . PRO B 1 145 ? -11.461 -0.672 -12.297 1 98.5 145 PRO B C 1
ATOM 2471 O O . PRO B 1 145 ? -11.883 0.473 -12.117 1 98.5 145 PRO B O 1
ATOM 2474 N N . ASP B 1 146 ? -12.273 -1.648 -12.602 1 98.06 146 ASP B N 1
ATOM 2475 C CA . ASP B 1 146 ? -13.727 -1.59 -12.562 1 98.06 146 ASP B CA 1
ATOM 2476 C C . ASP B 1 146 ? -14.25 -1.846 -11.148 1 98.06 146 ASP B C 1
ATOM 2478 O O . ASP B 1 146 ? -14.648 -2.967 -10.82 1 98.06 146 ASP B O 1
ATOM 2482 N N . THR B 1 147 ? -14.344 -0.766 -10.312 1 97.5 147 THR B N 1
ATOM 2483 C CA . THR B 1 147 ? -14.719 -0.902 -8.906 1 97.5 147 THR B CA 1
ATOM 2484 C C . THR B 1 147 ? -16.219 -1.089 -8.758 1 97.5 147 THR B C 1
ATOM 2486 O O . THR B 1 147 ? -16.719 -1.383 -7.668 1 97.5 147 THR B O 1
ATOM 2489 N N . ARG B 1 148 ? -16.891 -0.863 -9.844 1 96.62 148 ARG B N 1
ATOM 2490 C CA . ARG B 1 148 ? -18.344 -1.017 -9.805 1 96.62 148 ARG B CA 1
ATOM 2491 C C . ARG B 1 148 ? -18.75 -2.488 -9.852 1 96.62 148 ARG B C 1
ATOM 2493 O O . ARG B 1 148 ? -19.641 -2.916 -9.133 1 96.62 148 ARG B O 1
ATOM 2500 N N . ASN B 1 149 ? -18 -3.25 -10.664 1 97.62 149 ASN B N 1
ATOM 2501 C CA . ASN B 1 149 ? -18.469 -4.605 -10.938 1 97.62 149 ASN B CA 1
ATOM 2502 C C . ASN B 1 149 ? -17.562 -5.652 -10.305 1 97.62 149 ASN B C 1
ATOM 2504 O O . ASN B 1 149 ? -17.891 -6.84 -10.281 1 97.62 149 ASN B O 1
ATOM 2508 N N . TYR B 1 150 ? -16.453 -5.25 -9.852 1 98.56 150 TYR B N 1
ATOM 2509 C CA . TYR B 1 150 ? -15.523 -6.191 -9.242 1 98.56 150 TYR B CA 1
ATOM 2510 C C . TYR B 1 150 ? -15.172 -5.77 -7.816 1 98.56 150 TYR B C 1
ATOM 2512 O O . TYR B 1 150 ? -15.039 -4.574 -7.531 1 98.56 150 TYR B O 1
ATOM 2520 N N . LYS B 1 151 ? -15.031 -6.742 -6.941 1 98.75 151 LYS B N 1
ATOM 2521 C CA . LYS B 1 151 ? -14.656 -6.527 -5.547 1 98.75 151 LYS B CA 1
ATOM 2522 C C . LYS B 1 151 ? -13.195 -6.898 -5.309 1 98.75 151 LYS B C 1
ATOM 2524 O O . LYS B 1 151 ? -12.859 -8.078 -5.172 1 98.75 151 LYS B O 1
ATOM 2529 N N . PHE B 1 152 ? -12.367 -5.891 -5.254 1 98.81 152 PHE B N 1
ATOM 2530 C CA . PHE B 1 152 ? -10.938 -6.113 -5.051 1 98.81 152 PHE B CA 1
ATOM 2531 C C . PHE B 1 152 ? -10.633 -6.395 -3.584 1 98.81 152 PHE B C 1
ATOM 2533 O O . PHE B 1 152 ? -11.023 -5.617 -2.707 1 98.81 152 PHE B O 1
ATOM 2540 N N . LEU B 1 153 ? -9.984 -7.445 -3.328 1 98.81 153 LEU B N 1
ATOM 2541 C CA . LEU B 1 153 ? -9.82 -8 -1.991 1 98.81 153 LEU B CA 1
ATOM 2542 C C . LEU B 1 153 ? -8.922 -7.105 -1.139 1 98.81 153 LEU B C 1
ATOM 2544 O O . LEU B 1 153 ? -7.895 -6.617 -1.61 1 98.81 153 LEU B O 1
ATOM 2548 N N . MET B 1 154 ? -9.312 -6.934 0.071 1 98.81 154 MET B N 1
ATOM 2549 C CA . MET B 1 154 ? -8.578 -6.199 1.093 1 98.81 154 MET B CA 1
ATOM 2550 C C . MET B 1 154 ? -8.492 -7 2.387 1 98.81 154 MET B C 1
ATOM 2552 O O . MET B 1 154 ? -9.422 -7.738 2.727 1 98.81 154 MET B O 1
ATOM 2556 N N . HIS B 1 155 ? -7.387 -6.816 3.002 1 98.75 155 HIS B N 1
ATOM 2557 C CA . HIS B 1 155 ? -7.289 -7.27 4.383 1 98.75 155 HIS B CA 1
ATOM 2558 C C . HIS B 1 155 ? -7.777 -6.199 5.352 1 98.75 155 HIS B C 1
ATOM 2560 O O . HIS B 1 155 ? -7.262 -5.082 5.359 1 98.75 155 HIS B O 1
ATOM 2566 N N . ALA B 1 156 ? -8.789 -6.5 6.09 1 97.31 156 ALA B N 1
ATOM 2567 C CA . ALA B 1 156 ? -9.406 -5.512 6.973 1 97.31 156 ALA B CA 1
ATOM 2568 C C . ALA B 1 156 ? -8.445 -5.098 8.086 1 97.31 156 ALA B C 1
ATOM 2570 O O . ALA B 1 156 ? -8.297 -3.91 8.375 1 97.31 156 ALA B O 1
ATOM 2571 N N . PHE B 1 157 ? -7.906 -6.004 8.727 1 88.62 157 PHE B N 1
ATOM 2572 C CA . PHE B 1 157 ? -6.848 -5.832 9.711 1 88.62 157 PHE B CA 1
ATOM 2573 C C . PHE B 1 157 ? -6.012 -7.102 9.828 1 88.62 157 PHE B C 1
ATOM 2575 O O . PHE B 1 157 ? -5.758 -7.785 8.836 1 88.62 157 PHE B O 1
ATOM 2582 N N . THR B 1 158 ? -5.945 -7.801 10.883 1 84.69 158 THR B N 1
ATOM 2583 C CA . THR B 1 158 ? -5.145 -9.008 11.039 1 84.69 158 THR B CA 1
ATOM 2584 C C . THR B 1 158 ? -6.035 -10.25 11.07 1 84.69 158 THR B C 1
ATOM 2586 O O . THR B 1 158 ? -7.262 -10.141 11.117 1 84.69 158 THR B O 1
ATOM 2589 N N . GLY B 1 159 ? -5.363 -11.273 10.789 1 93.06 159 GLY B N 1
ATOM 2590 C CA . GLY B 1 159 ? -6.078 -12.531 10.883 1 93.06 159 GLY B CA 1
ATOM 2591 C C . GLY B 1 159 ? -6.918 -12.836 9.648 1 93.06 159 GLY B C 1
ATOM 2592 O O . GLY B 1 159 ? -6.527 -12.5 8.531 1 93.06 159 GLY B O 1
ATOM 2593 N N . SER B 1 160 ? -8.07 -13.578 9.812 1 97.56 160 SER B N 1
ATOM 2594 C CA . SER B 1 160 ? -8.875 -14.062 8.695 1 97.56 160 SER B CA 1
ATOM 2595 C C . SER B 1 160 ? -9.984 -13.07 8.352 1 97.56 160 SER B C 1
ATOM 2597 O O . SER B 1 160 ? -11.078 -13.469 7.945 1 97.56 160 SER B O 1
ATOM 2599 N N . ASN B 1 161 ? -9.812 -11.82 8.641 1 97.81 161 ASN B N 1
ATOM 2600 C CA . ASN B 1 161 ? -10.789 -10.773 8.375 1 97.81 161 ASN B CA 1
ATOM 2601 C C . ASN B 1 161 ? -10.469 -10.016 7.094 1 97.81 161 ASN B C 1
ATOM 2603 O O . ASN B 1 161 ? -9.477 -9.281 7.031 1 97.81 161 ASN B O 1
ATOM 2607 N N . PHE B 1 162 ? -11.375 -10.18 6.137 1 98.69 162 PHE B N 1
ATOM 2608 C CA . PHE B 1 162 ? -11.172 -9.539 4.844 1 98.69 162 PHE B CA 1
ATOM 2609 C C . PHE B 1 162 ? -12.359 -8.656 4.48 1 98.69 162 PHE B C 1
ATOM 2611 O O . PHE B 1 162 ? -13.422 -8.75 5.102 1 98.69 162 PHE B O 1
ATOM 2618 N N . THR B 1 163 ? -12.156 -7.793 3.553 1 98.75 163 THR B N 1
ATOM 2619 C CA . THR B 1 163 ? -13.188 -6.934 2.994 1 98.75 163 THR B CA 1
ATOM 2620 C C . THR B 1 163 ? -12.859 -6.551 1.555 1 98.75 163 THR B C 1
ATOM 2622 O O . THR B 1 163 ? -12.102 -7.25 0.881 1 98.75 163 THR B O 1
ATOM 2625 N N . TYR B 1 164 ? -13.492 -5.605 0.987 1 98.81 164 TYR B N 1
ATOM 2626 C CA . TYR B 1 164 ? -13.297 -5.086 -0.361 1 98.81 164 TYR B CA 1
ATOM 2627 C C . TYR B 1 164 ? -13.688 -3.615 -0.442 1 98.81 164 TYR B C 1
ATOM 2629 O O . TYR B 1 164 ? -14.18 -3.043 0.534 1 98.81 164 TYR B O 1
ATOM 2637 N N . GLN B 1 165 ? -13.422 -2.959 -1.535 1 98.69 165 GLN B N 1
ATOM 2638 C CA . GLN B 1 165 ? -13.766 -1.552 -1.688 1 98.69 165 GLN B CA 1
ATOM 2639 C C . GLN B 1 165 ? -15.266 -1.383 -1.957 1 98.69 165 GLN B C 1
ATOM 2641 O O . GLN B 1 165 ? -15.914 -2.297 -2.469 1 98.69 165 GLN B O 1
ATOM 2646 N N . SER B 1 166 ? -15.773 -0.19 -1.638 1 98.25 166 SER B N 1
ATOM 2647 C CA . SER B 1 166 ? -17.125 0.195 -2.021 1 98.25 166 SER B CA 1
ATOM 2648 C C . SER B 1 166 ? -17.219 0.468 -3.52 1 98.25 166 SER B C 1
ATOM 2650 O O . SER B 1 166 ? -16.234 0.857 -4.148 1 98.25 166 SER B O 1
ATOM 2652 N N . ASP B 1 167 ? -18.391 0.296 -4.074 1 97.25 167 ASP B N 1
ATOM 2653 C CA . ASP B 1 167 ? -18.609 0.646 -5.473 1 97.25 167 ASP B CA 1
ATOM 2654 C C . ASP B 1 167 ? -18.953 2.127 -5.625 1 97.25 167 ASP B C 1
ATOM 2656 O O . ASP B 1 167 ? -19.094 2.627 -6.742 1 97.25 167 ASP B O 1
ATOM 2660 N N . GLU B 1 168 ? -19.031 2.824 -4.48 1 97.62 168 GLU B N 1
ATOM 2661 C CA . GLU B 1 168 ? -19.312 4.258 -4.523 1 97.62 168 GLU B CA 1
ATOM 2662 C C . GLU B 1 168 ? -18.062 5.043 -4.91 1 97.62 168 GLU B C 1
ATOM 2664 O O . GLU B 1 168 ? -16.984 4.809 -4.367 1 97.62 168 GLU B O 1
ATOM 2669 N N . ILE B 1 169 ? -18.234 5.957 -5.852 1 98 169 ILE B N 1
ATOM 2670 C CA . ILE B 1 169 ? -17.172 6.879 -6.215 1 98 169 ILE B CA 1
ATOM 2671 C C . ILE B 1 169 ? -17.469 8.266 -5.656 1 98 169 ILE B C 1
ATOM 2673 O O . ILE B 1 169 ? -18.547 8.82 -5.891 1 98 169 ILE B O 1
ATOM 2677 N N . LEU B 1 170 ? -16.547 8.734 -4.867 1 98.19 170 LEU B N 1
ATOM 2678 C CA . LEU B 1 170 ? -16.656 10.047 -4.25 1 98.19 170 LEU B CA 1
ATOM 2679 C C . LEU B 1 170 ? -15.797 11.07 -5 1 98.19 170 LEU B C 1
ATOM 2681 O O . LEU B 1 170 ? -14.703 10.75 -5.461 1 98.19 170 LEU B O 1
ATOM 2685 N N . LYS B 1 171 ? -16.266 12.273 -5.055 1 97.88 171 LYS B N 1
ATOM 2686 C CA . LYS B 1 171 ? -15.539 13.398 -5.621 1 97.88 171 LYS B CA 1
ATOM 2687 C C . LYS B 1 171 ? -15.352 14.508 -4.594 1 97.88 171 LYS B C 1
ATOM 2689 O O . LYS B 1 171 ? -16.266 14.789 -3.803 1 97.88 171 LYS B O 1
ATOM 2694 N N . PRO B 1 172 ? -14.242 15.102 -4.602 1 96.19 172 PRO B N 1
ATOM 2695 C CA . PRO B 1 172 ? -14.031 16.172 -3.633 1 96.19 172 PRO B CA 1
ATOM 2696 C C . PRO B 1 172 ? -14.93 17.391 -3.879 1 96.19 172 PRO B C 1
ATOM 2698 O O . PRO B 1 172 ? -15.391 17.594 -5.004 1 96.19 172 PRO B O 1
#

Radius of gyration: 18.88 Å; Cα contacts (8 Å, |Δi|>4): 962; chains: 2; bounding box: 37×57×41 Å

Organism: NCBI:txid113653

Foldseek 3Di:
DCLVVDFFFKWWKWFDALVQIQIAIFRAKAWDDVVLTKIKGWAFPPAPRVVRCVVQQKIKIFFAFPVQLVLNVLSHPDGCVVHRSVVVGPWHWDPDDPGRTTYTDRTFKMFIWGFDDWDDDVRIIMTMTGGDDMDGHPCDDPNHGQLQPTFTKTAGGDDSRIGGDDNDDDDD/DCLVVDFFFKWWKWFDALVQIQIAIFRAKAWDDVVQTKIKGWAFPPAPRVVRCVVQQKIKIFFAFPVQLVLNVLSHPDGCVVHRSVVVGPWHWDPDDPGRTTYTDRTFKMFIWGFDDWDDDVRIIMTMTGGDDMDGHPCDDPNHGQLQPTFTKTAGGDDSRIGGDDNDDDDD

Sequence (344 aa):
MLGYLYPLRTYLVVAGTIENPNPMTADWVVPLSFNPPMLGVAIGKTRHTRKLIEEQKDFVIAVPTVELLKDVWVAGTVSGAKERKADKMSVTFVESQKVKAPSIKECQANLECRVVNEVETGDHIFFVGEIVNVTHGDAFSDGKPDTRNYKFLMHAFTGSNFTYQSDEILKPMLGYLYPLRTYLVVAGTIENPNPMTADWVVPLSFNPPMLGVAIGKTRHTRKLIEEQKDFVIAVPTVELLKDVWVAGTVSGAKERKADKMSVTFVESQKVKAPSIKECQANLECRVVNEVETGDHIFFVGEIVNVTHGDAFSDGKPDTRNYKFLMHAFTGSNFTYQSDEILKP

InterPro domains:
  IPR002563 Flavin reductase like domain [PF01613] (6-139)
  IPR002563 Flavin reductase like domain [SM00903] (3-152)
  IPR012349 FMN-binding split barrel [G3DSA:2.30.110.10] (3-171)
  IPR052174 Flavoredoxin [PTHR43567] (5-163)

pLDDT: mean 97.34, std 3.44, range [80.38, 99.0]